Protein AF-A0AB35LWQ7-F1 (afdb_monomer)

Organism: NCBI:txid202956

Foldseek 3Di:
DCPVQLVVLLVVVLVLLLVLLVLVVVLVVLVVVCVVCVVPDDPVRNLVSLLVSLVSVLVSLVSLLQLLDPPPVGNHPVSSLVVLVVPDPDPVLVVVLVVLCVCLCVPARVVSNVLNVVLVVVVVPDDDDDRDHSDDDCPVSSLVSSVSVQVSSCSSVVHRDFNWDDDDDPRDIDGSCVVSVD

Mean predicted aligned error: 7.3 Å

Structure (mmCIF, N/CA/C/O backbone):
data_AF-A0AB35LWQ7-F1
#
_entry.id   AF-A0AB35LWQ7-F1
#
loop_
_atom_site.group_PDB
_atom_site.id
_atom_site.type_symbol
_atom_site.label_atom_id
_atom_site.label_alt_id
_atom_site.label_comp_id
_atom_site.label_asym_id
_atom_site.label_entity_id
_atom_site.label_seq_id
_atom_site.pdbx_PDB_ins_code
_atom_site.Cartn_x
_atom_site.Cartn_y
_atom_site.Cartn_z
_atom_site.occupancy
_atom_site.B_iso_or_equiv
_atom_site.auth_seq_id
_atom_site.auth_comp_id
_atom_site.auth_asym_id
_atom_site.auth_atom_id
_atom_site.pdbx_PDB_model_num
ATOM 1 N N . MET A 1 1 ? 23.951 -11.136 -16.167 1.00 46.75 1 MET A N 1
ATOM 2 C CA . MET A 1 1 ? 22.765 -10.326 -15.813 1.00 46.75 1 MET A CA 1
ATOM 3 C C . MET A 1 1 ? 22.168 -10.919 -14.551 1.00 46.75 1 MET A C 1
ATOM 5 O O . MET A 1 1 ? 22.041 -12.133 -14.487 1.00 46.75 1 MET A O 1
ATOM 9 N N . ASN A 1 2 ? 21.937 -10.103 -13.521 1.00 54.84 2 ASN A N 1
ATOM 10 C CA . ASN A 1 2 ? 21.667 -10.575 -12.161 1.00 54.84 2 ASN A CA 1
ATOM 11 C C . ASN A 1 2 ? 20.150 -10.690 -11.929 1.00 54.84 2 ASN A C 1
ATOM 13 O O . ASN A 1 2 ? 19.560 -9.887 -11.218 1.00 54.84 2 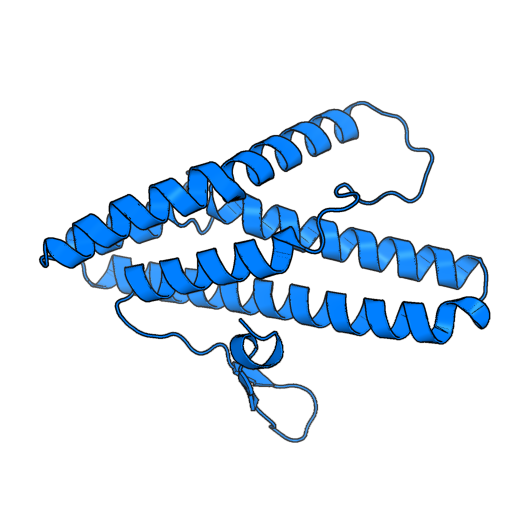ASN A O 1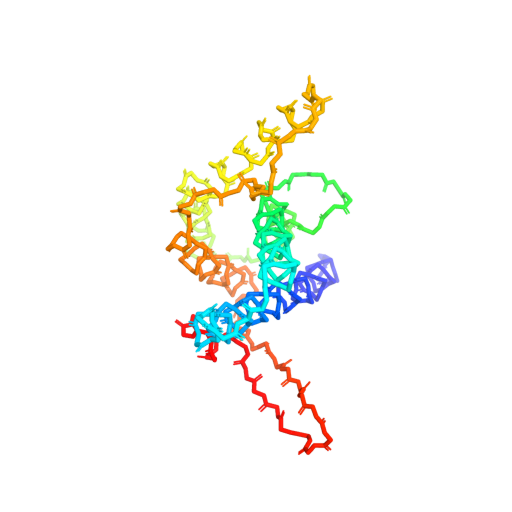
ATOM 17 N N . THR A 1 3 ? 19.511 -11.682 -12.554 1.00 61.22 3 THR A N 1
ATOM 18 C CA . THR A 1 3 ? 18.085 -12.029 -12.352 1.00 61.22 3 THR A CA 1
ATOM 19 C C . THR A 1 3 ? 17.738 -12.246 -10.873 1.00 61.22 3 THR A C 1
ATOM 21 O O . THR A 1 3 ? 16.590 -12.095 -10.469 1.00 61.22 3 THR A O 1
ATOM 24 N N . ASN A 1 4 ? 18.754 -12.547 -10.061 1.00 78.50 4 ASN A N 1
ATOM 25 C CA . ASN A 1 4 ? 18.658 -12.733 -8.620 1.00 78.50 4 ASN A CA 1
ATOM 26 C C . ASN A 1 4 ? 18.241 -11.450 -7.866 1.00 78.50 4 ASN A C 1
ATOM 28 O O . ASN A 1 4 ? 17.461 -11.530 -6.927 1.00 78.50 4 ASN A O 1
ATOM 32 N N . ASP A 1 5 ? 18.680 -10.265 -8.317 1.00 85.50 5 ASP A N 1
ATOM 33 C CA . ASP A 1 5 ? 18.385 -8.976 -7.656 1.00 85.50 5 ASP A CA 1
ATOM 34 C C . ASP A 1 5 ? 16.910 -8.571 -7.825 1.00 85.50 5 ASP A C 1
ATOM 36 O O . ASP A 1 5 ? 16.249 -8.181 -6.864 1.00 85.50 5 ASP A O 1
ATOM 40 N N . LEU A 1 6 ? 16.349 -8.733 -9.031 1.00 88.12 6 LEU A N 1
ATOM 41 C CA . LEU A 1 6 ? 14.929 -8.450 -9.269 1.00 88.12 6 LEU A CA 1
ATOM 42 C C . LEU A 1 6 ? 14.025 -9.404 -8.481 1.00 88.12 6 LEU A C 1
ATOM 44 O O . LEU A 1 6 ? 13.050 -8.960 -7.877 1.00 88.12 6 LEU A O 1
ATOM 48 N N . GLN A 1 7 ? 14.346 -10.700 -8.469 1.00 90.19 7 GLN A N 1
ATOM 49 C CA . GLN A 1 7 ? 13.548 -11.691 -7.752 1.00 90.19 7 GLN A CA 1
ATOM 50 C C . GLN A 1 7 ? 13.551 -11.431 -6.241 1.00 90.19 7 GLN A C 1
ATOM 52 O O . GLN A 1 7 ? 12.496 -11.470 -5.608 1.00 90.19 7 GLN A O 1
ATOM 57 N N . GLU A 1 8 ? 14.718 -11.139 -5.664 1.00 89.50 8 GLU A N 1
ATOM 58 C CA . GLU A 1 8 ? 14.854 -10.820 -4.242 1.00 89.50 8 GLU A CA 1
ATOM 59 C C . GLU A 1 8 ? 14.038 -9.575 -3.869 1.00 89.50 8 GLU A C 1
ATOM 61 O O . GLU A 1 8 ? 13.212 -9.617 -2.954 1.00 89.50 8 GLU A O 1
ATOM 66 N N . ARG A 1 9 ? 14.185 -8.489 -4.637 1.00 89.25 9 ARG A N 1
ATOM 67 C CA . ARG A 1 9 ? 13.433 -7.243 -4.420 1.00 89.25 9 ARG A CA 1
ATOM 68 C C . ARG A 1 9 ? 11.933 -7.426 -4.598 1.00 89.25 9 ARG A C 1
ATOM 70 O O . ARG A 1 9 ? 11.162 -6.874 -3.815 1.00 89.25 9 ARG A O 1
ATOM 77 N N . SER A 1 10 ? 11.521 -8.208 -5.593 1.00 91.38 10 SER A N 1
ATOM 78 C CA . SER A 1 10 ? 10.116 -8.534 -5.838 1.00 91.38 10 SER A CA 1
ATOM 79 C C . SER A 1 10 ? 9.506 -9.284 -4.654 1.00 91.38 10 SER A C 1
ATOM 81 O O . SER A 1 10 ? 8.441 -8.902 -4.176 1.00 91.38 10 SER A O 1
ATOM 83 N N . ASN A 1 11 ? 10.204 -10.284 -4.106 1.00 90.62 11 ASN A N 1
ATOM 84 C CA . ASN A 1 11 ? 9.730 -11.039 -2.943 1.00 90.62 11 ASN A CA 1
ATOM 85 C C . ASN A 1 11 ? 9.568 -10.145 -1.702 1.00 90.62 11 ASN A C 1
ATOM 87 O O . ASN A 1 11 ? 8.546 -10.211 -1.017 1.00 90.62 11 ASN A O 1
ATOM 91 N N . LEU A 1 12 ? 10.552 -9.284 -1.432 1.00 89.62 12 LEU A N 1
ATOM 92 C CA . LEU A 1 12 ? 10.522 -8.362 -0.294 1.00 89.62 12 LEU A CA 1
ATOM 93 C C . LEU A 1 12 ? 9.402 -7.322 -0.433 1.00 89.62 12 LEU A C 1
ATOM 95 O O . LEU A 1 12 ? 8.631 -7.104 0.503 1.00 89.62 12 LEU A O 1
ATOM 99 N N . MET A 1 13 ? 9.266 -6.729 -1.623 1.00 92.62 13 MET A N 1
ATOM 100 C CA . MET A 1 13 ? 8.184 -5.794 -1.927 1.00 92.62 13 MET A CA 1
ATOM 101 C C . MET A 1 13 ? 6.816 -6.477 -1.839 1.00 92.62 13 MET A C 1
ATOM 103 O O . MET A 1 13 ? 5.881 -5.904 -1.289 1.00 92.62 13 MET A O 1
ATOM 107 N N . ARG A 1 14 ? 6.690 -7.721 -2.315 1.00 93.31 14 ARG A N 1
ATOM 108 C CA . ARG A 1 14 ? 5.440 -8.482 -2.223 1.00 93.31 14 ARG A CA 1
ATOM 109 C C . ARG A 1 14 ? 5.004 -8.661 -0.770 1.00 93.31 14 ARG A C 1
ATOM 111 O O . ARG A 1 14 ? 3.841 -8.405 -0.473 1.00 93.31 14 ARG A O 1
ATOM 118 N N . GLN A 1 15 ? 5.914 -9.039 0.131 1.00 90.56 15 GLN A N 1
ATOM 119 C CA . GLN A 1 15 ? 5.595 -9.143 1.560 1.00 90.56 15 GLN A CA 1
ATOM 120 C C . GLN A 1 15 ? 5.198 -7.784 2.147 1.00 90.56 15 GLN A C 1
ATOM 122 O O . GLN A 1 15 ? 4.207 -7.685 2.865 1.00 90.56 15 GLN A O 1
ATOM 127 N N . TYR A 1 16 ? 5.931 -6.724 1.806 1.00 93.19 16 TYR A N 1
ATOM 128 C CA . TYR A 1 16 ? 5.617 -5.373 2.263 1.00 93.19 16 TYR A CA 1
ATOM 129 C C . TYR A 1 16 ? 4.213 -4.914 1.836 1.00 93.19 16 TYR A C 1
ATOM 131 O O . TYR A 1 16 ? 3.467 -4.343 2.635 1.00 93.19 16 TYR A O 1
ATOM 139 N N . LEU A 1 17 ? 3.842 -5.188 0.582 1.00 94.94 17 LEU A N 1
ATOM 140 C CA . LEU A 1 17 ? 2.518 -4.899 0.036 1.00 94.94 17 LEU A CA 1
ATOM 141 C C . LEU A 1 17 ? 1.436 -5.790 0.666 1.00 94.94 17 LEU A C 1
ATOM 143 O O . LEU A 1 17 ? 0.353 -5.292 0.957 1.00 94.94 17 LEU A O 1
ATOM 147 N N . ALA A 1 18 ? 1.728 -7.063 0.955 1.00 93.38 18 ALA A N 1
ATOM 148 C CA . ALA A 1 18 ? 0.816 -7.938 1.696 1.00 93.38 18 ALA A CA 1
ATOM 149 C C . ALA A 1 18 ? 0.508 -7.376 3.095 1.00 93.38 18 ALA A C 1
ATOM 151 O O . ALA A 1 18 ? -0.658 -7.271 3.480 1.00 93.38 18 ALA A O 1
ATOM 152 N N . ASP A 1 19 ? 1.537 -6.936 3.825 1.00 92.00 19 ASP A N 1
ATOM 153 C CA . ASP A 1 19 ? 1.382 -6.315 5.144 1.00 92.00 19 ASP A CA 1
ATOM 154 C C . ASP A 1 19 ? 0.586 -5.003 5.064 1.00 92.00 19 ASP A C 1
ATOM 156 O O . ASP A 1 19 ? -0.264 -4.733 5.913 1.00 92.00 19 ASP A O 1
ATOM 160 N N . LEU A 1 20 ? 0.832 -4.184 4.035 1.00 94.50 20 LEU A N 1
ATOM 161 C CA . LEU A 1 20 ? 0.067 -2.963 3.776 1.00 94.50 20 LEU A CA 1
ATOM 162 C C . LEU A 1 20 ? -1.422 -3.272 3.556 1.00 94.50 20 LEU A C 1
ATOM 164 O O . LEU A 1 20 ? -2.276 -2.643 4.184 1.00 94.50 20 LEU A O 1
ATOM 168 N N . LEU A 1 21 ? -1.740 -4.252 2.707 1.00 95.25 21 LEU A N 1
ATOM 169 C CA . LEU A 1 21 ? -3.119 -4.669 2.449 1.00 95.25 21 LEU A CA 1
ATOM 170 C C . LEU A 1 21 ? -3.788 -5.220 3.712 1.00 95.25 21 LEU A C 1
ATOM 172 O O . LEU A 1 21 ? -4.951 -4.912 3.979 1.00 95.25 21 LEU A O 1
ATOM 176 N N . LEU A 1 22 ? -3.048 -5.960 4.538 1.00 93.19 22 LEU A N 1
ATOM 177 C CA . LEU A 1 22 ? -3.531 -6.444 5.827 1.00 93.19 22 LEU A CA 1
ATOM 178 C C . LEU A 1 22 ? -3.848 -5.290 6.792 1.00 93.19 22 LEU A C 1
ATOM 180 O O . LEU A 1 22 ? -4.879 -5.318 7.473 1.00 93.19 22 LEU A O 1
ATOM 184 N N . CYS A 1 23 ? -3.002 -4.254 6.834 1.00 93.19 23 CYS A N 1
ATOM 185 C CA . CYS A 1 23 ? -3.266 -3.040 7.608 1.00 93.19 23 CYS A CA 1
ATOM 186 C C . CYS A 1 23 ? -4.541 -2.335 7.128 1.00 93.19 23 CYS A C 1
ATOM 188 O O . CYS A 1 23 ? -5.386 -1.999 7.957 1.00 93.19 23 CYS A O 1
ATOM 190 N N . ILE A 1 24 ? -4.712 -2.163 5.813 1.00 94.25 24 ILE A N 1
ATOM 191 C CA . ILE A 1 24 ? -5.903 -1.536 5.214 1.00 94.25 24 ILE A CA 1
ATOM 192 C C . ILE A 1 24 ? -7.166 -2.337 5.541 1.00 94.25 24 ILE A C 1
ATOM 194 O O . ILE A 1 24 ? -8.166 -1.773 5.989 1.00 94.25 24 ILE A O 1
ATOM 198 N N . TYR A 1 25 ? -7.117 -3.659 5.377 1.00 93.06 25 TYR A N 1
ATOM 199 C CA . TYR A 1 25 ? -8.225 -4.544 5.726 1.00 93.06 25 TYR A CA 1
ATOM 200 C C . TYR A 1 25 ? -8.602 -4.425 7.206 1.00 93.06 25 TYR A C 1
ATOM 202 O O . TYR A 1 25 ? -9.773 -4.245 7.546 1.00 93.06 25 TYR A O 1
ATOM 210 N N . THR A 1 26 ? -7.603 -4.454 8.091 1.00 92.25 26 THR A N 1
ATOM 211 C CA . THR A 1 26 ? -7.803 -4.327 9.540 1.00 92.25 26 THR A CA 1
ATOM 212 C C . THR A 1 26 ? -8.394 -2.968 9.913 1.00 92.25 26 THR A C 1
ATOM 214 O O . THR A 1 26 ? -9.305 -2.908 10.739 1.00 92.25 26 THR A O 1
ATOM 217 N N . PHE A 1 27 ? -7.909 -1.886 9.298 1.00 92.50 27 PHE A N 1
ATOM 218 C CA . PHE A 1 27 ? -8.446 -0.540 9.482 1.00 92.50 27 PHE A CA 1
ATOM 219 C C . PHE A 1 27 ? -9.928 -0.481 9.101 1.00 92.50 27 PHE A C 1
ATOM 221 O O . PHE A 1 27 ? -10.749 -0.098 9.933 1.00 92.50 27 PHE A O 1
ATOM 228 N N . ASN A 1 28 ? -10.287 -0.944 7.899 1.00 90.75 28 ASN A N 1
ATOM 229 C CA . ASN A 1 28 ? -11.672 -0.945 7.423 1.00 90.75 28 ASN A CA 1
ATOM 230 C C . ASN A 1 28 ? -12.589 -1.776 8.331 1.00 90.75 28 ASN A C 1
ATOM 232 O O . ASN A 1 28 ? -13.675 -1.328 8.701 1.00 90.75 28 ASN A O 1
ATOM 236 N N . TYR A 1 29 ? -12.138 -2.962 8.746 1.00 91.00 29 TYR A N 1
ATOM 237 C CA . TYR A 1 29 ? -12.892 -3.818 9.659 1.00 91.00 29 TYR A CA 1
ATOM 238 C C . TYR A 1 29 ? -13.142 -3.139 11.013 1.00 91.00 29 TYR A C 1
ATOM 240 O O . TYR A 1 29 ? -14.284 -3.065 11.476 1.00 91.00 29 TYR A O 1
ATOM 248 N N . LYS A 1 30 ? -12.087 -2.605 11.644 1.00 91.38 30 LYS A N 1
ATOM 249 C CA . LYS A 1 30 ? -12.204 -1.915 12.935 1.00 91.38 30 LYS A CA 1
ATOM 250 C C . LYS A 1 30 ? -13.060 -0.660 12.834 1.00 91.38 30 LYS A C 1
ATOM 252 O O . LYS A 1 30 ? -13.871 -0.420 13.721 1.00 91.38 30 LYS A O 1
ATOM 257 N N . LYS A 1 31 ? -12.914 0.109 11.755 1.00 89.94 31 LYS A N 1
ATOM 258 C CA . LYS A 1 31 ? -13.695 1.322 11.517 1.00 89.94 31 LYS A CA 1
ATOM 259 C C . LYS A 1 31 ? -15.185 1.006 11.430 1.00 89.94 31 LYS A C 1
ATOM 261 O O . LYS A 1 31 ? -15.972 1.642 12.122 1.00 89.94 31 LYS A O 1
ATOM 266 N N . ASN A 1 32 ? -15.567 -0.001 10.644 1.00 90.06 32 ASN A N 1
ATOM 267 C CA . ASN A 1 32 ? -16.968 -0.408 10.524 1.00 90.06 32 ASN A CA 1
ATOM 268 C C . ASN A 1 32 ? -17.535 -0.835 11.883 1.00 90.06 32 ASN A C 1
ATOM 270 O O . ASN A 1 32 ? -18.575 -0.332 12.303 1.00 90.06 32 ASN A O 1
ATOM 274 N N . LYS A 1 33 ? -16.793 -1.666 12.626 1.00 90.31 33 LYS A N 1
ATOM 275 C CA . LYS A 1 33 ? -17.185 -2.087 13.976 1.00 90.31 33 LYS A CA 1
ATOM 276 C C . LYS A 1 33 ? -17.310 -0.905 14.946 1.00 90.31 33 LYS A C 1
ATOM 278 O O . LYS A 1 33 ? -18.229 -0.881 15.763 1.00 90.31 33 LYS A O 1
ATOM 283 N N . PHE A 1 34 ? -16.407 0.070 14.873 1.00 87.75 34 PHE A N 1
ATOM 284 C CA . PHE A 1 34 ? -16.475 1.292 15.672 1.00 87.75 34 PHE A CA 1
ATOM 285 C C . PHE A 1 34 ? -17.738 2.098 15.340 1.00 87.75 34 PHE A C 1
ATOM 287 O O . PHE A 1 34 ? -18.486 2.457 16.246 1.00 87.75 34 PHE A O 1
ATOM 294 N N . CYS A 1 35 ? -18.035 2.310 14.055 1.00 85.44 35 CYS A N 1
ATOM 295 C CA . CYS A 1 35 ? -19.246 3.005 13.612 1.00 85.44 35 CYS A CA 1
ATOM 296 C C . CYS A 1 35 ? -20.534 2.308 14.083 1.00 85.44 35 CYS A C 1
ATOM 298 O O . CYS A 1 35 ? -21.453 2.980 14.546 1.00 85.44 35 CYS A O 1
ATOM 300 N N . GLU A 1 36 ? -20.592 0.976 14.020 1.00 90.56 36 GLU A N 1
ATOM 301 C CA . GLU A 1 36 ? -21.745 0.182 14.476 1.00 90.56 36 GLU A CA 1
ATOM 302 C C . GLU A 1 36 ? -22.001 0.289 15.989 1.00 90.56 36 GLU A C 1
ATOM 304 O O . GLU A 1 36 ? -23.143 0.165 16.442 1.00 90.56 36 GLU A O 1
ATOM 309 N N . ASN A 1 37 ? -20.947 0.509 16.780 1.00 88.06 37 ASN A N 1
ATOM 310 C CA . ASN A 1 37 ? -21.010 0.472 18.241 1.00 88.06 37 ASN A CA 1
ATOM 311 C C . ASN A 1 37 ? -20.861 1.842 18.911 1.00 88.06 37 ASN A C 1
ATOM 313 O O . ASN A 1 37 ? -21.067 1.929 20.117 1.00 88.06 37 ASN A O 1
ATOM 317 N N . PHE A 1 38 ? -20.593 2.912 18.157 1.00 81.44 38 PHE A N 1
ATOM 318 C CA . PHE A 1 38 ? -20.280 4.244 18.687 1.00 81.44 38 PHE A CA 1
ATOM 319 C C . PHE A 1 38 ? -21.265 4.736 19.761 1.00 81.44 38 PHE A C 1
ATOM 321 O O . PHE A 1 38 ? -20.856 5.216 20.811 1.00 81.44 38 PHE A O 1
ATOM 328 N N . GLY A 1 39 ? -22.573 4.563 19.542 1.00 79.75 39 GLY A N 1
ATOM 329 C CA . GLY A 1 39 ? -23.610 4.990 20.493 1.00 79.75 39 GLY A CA 1
ATOM 330 C C . GLY A 1 39 ? -23.767 4.113 21.744 1.00 79.75 39 GLY A C 1
ATOM 331 O O . GLY A 1 39 ? -24.573 4.440 22.610 1.00 79.75 39 GLY A O 1
ATOM 332 N N . LYS A 1 40 ? -23.050 2.987 21.828 1.00 91.75 40 LYS A N 1
ATOM 333 C CA . LYS A 1 40 ? -23.109 2.010 22.931 1.00 91.75 40 LYS A CA 1
ATOM 334 C C . LYS A 1 40 ? -21.824 1.971 23.763 1.00 91.75 40 LYS A C 1
ATOM 336 O O . LYS A 1 40 ? -21.803 1.308 24.795 1.00 91.75 40 LYS A O 1
ATOM 341 N N . MET A 1 41 ? -20.769 2.640 23.305 1.00 89.19 41 MET A N 1
ATOM 342 C CA . MET A 1 41 ? -19.452 2.632 23.935 1.00 89.19 41 MET A CA 1
ATOM 343 C C . MET A 1 41 ? -19.355 3.690 25.035 1.00 89.19 41 MET A C 1
ATOM 345 O O . MET A 1 41 ? -19.948 4.768 24.948 1.00 89.19 41 MET A O 1
ATOM 349 N N . GLY A 1 42 ? -18.561 3.400 26.066 1.00 91.44 42 GLY A N 1
ATOM 350 C CA . GLY A 1 42 ? -18.186 4.409 27.056 1.00 91.44 42 GLY A CA 1
ATOM 351 C C . GLY A 1 42 ? -17.305 5.504 26.441 1.00 91.44 42 GLY A C 1
ATOM 352 O O . GLY A 1 42 ? -16.676 5.301 25.400 1.00 91.44 42 GLY A O 1
ATOM 353 N N . TYR A 1 43 ? -17.212 6.667 27.094 1.00 84.75 43 TYR A N 1
ATOM 354 C CA . TYR A 1 43 ? -16.350 7.764 26.627 1.00 84.75 43 TYR A CA 1
ATOM 355 C C . TYR A 1 43 ? -14.882 7.328 26.485 1.00 84.75 43 TYR A C 1
ATOM 357 O O . TYR A 1 43 ? -14.271 7.543 25.441 1.00 84.75 43 TYR A O 1
ATOM 365 N N . GLU A 1 44 ? -14.329 6.673 27.509 1.00 88.25 44 GLU A N 1
ATOM 366 C CA . GLU A 1 44 ? -12.932 6.217 27.519 1.00 88.25 44 GLU A CA 1
ATOM 367 C C . GLU A 1 44 ? -12.660 5.177 26.424 1.00 88.25 44 GLU A C 1
ATOM 369 O O . GLU A 1 44 ? -11.678 5.280 25.692 1.00 88.25 44 GLU A O 1
ATOM 374 N N . GLU A 1 45 ? -13.572 4.221 26.251 1.00 88.56 45 GLU A N 1
ATOM 375 C CA . GLU A 1 45 ? -13.497 3.201 25.202 1.00 88.56 45 GLU A CA 1
ATOM 376 C C . GLU A 1 45 ? -13.543 3.831 23.802 1.00 88.56 45 GLU A C 1
ATOM 378 O O . GLU A 1 45 ? -12.744 3.498 22.928 1.00 88.56 45 GLU A O 1
ATOM 383 N N . THR A 1 46 ? -14.426 4.813 23.607 1.00 84.44 46 THR A N 1
ATOM 384 C CA . THR A 1 46 ? -14.538 5.571 22.354 1.00 84.44 46 THR A CA 1
ATOM 385 C C . THR A 1 46 ? -13.241 6.306 22.030 1.00 84.44 46 THR A C 1
ATOM 387 O O . THR A 1 46 ? -12.798 6.319 20.880 1.00 84.44 46 THR A O 1
ATOM 390 N N . VAL A 1 47 ? -12.618 6.918 23.040 1.00 84.19 47 VAL A N 1
ATOM 391 C CA . VAL A 1 47 ? -11.326 7.595 22.899 1.00 84.19 47 VAL A CA 1
ATOM 392 C C . VAL A 1 47 ? -10.236 6.606 22.484 1.00 84.19 47 VAL A C 1
ATOM 394 O O . VAL A 1 47 ? -9.513 6.885 21.528 1.00 84.19 47 VAL A O 1
ATOM 397 N N . LEU A 1 48 ? -10.135 5.454 23.151 1.00 86.75 48 LEU A N 1
ATOM 398 C CA . LEU A 1 48 ? -9.115 4.442 22.859 1.00 86.75 48 LEU A CA 1
ATOM 399 C C . LEU A 1 48 ? -9.259 3.858 21.449 1.00 86.75 48 LEU A C 1
ATOM 401 O O . LEU A 1 48 ? -8.274 3.795 20.713 1.00 86.75 48 LEU A O 1
ATOM 405 N N . GLU A 1 49 ? -10.474 3.490 21.039 1.00 87.06 49 GLU A N 1
ATOM 406 C CA . GLU A 1 49 ? -10.717 2.964 19.690 1.00 87.06 49 GLU A CA 1
ATOM 407 C C . GLU A 1 49 ? -10.426 4.015 18.615 1.00 87.06 49 GLU A C 1
ATOM 409 O O . GLU A 1 49 ? -9.793 3.717 17.600 1.00 87.06 49 GLU A O 1
ATOM 414 N N . LYS A 1 50 ? -10.790 5.280 18.860 1.00 83.50 50 LYS A N 1
ATOM 415 C CA . LYS A 1 50 ? -10.457 6.377 17.947 1.00 83.50 50 LYS A CA 1
ATOM 416 C C . LYS A 1 50 ? -8.945 6.578 17.815 1.00 83.50 50 LYS A C 1
ATOM 418 O O . LYS A 1 50 ? -8.458 6.763 16.701 1.00 83.50 50 LYS A O 1
ATOM 423 N N . VAL A 1 51 ? -8.195 6.528 18.919 1.00 83.31 51 VAL A N 1
ATOM 424 C CA . VAL A 1 51 ? -6.722 6.593 18.888 1.00 83.31 51 VAL A CA 1
ATOM 425 C C . VAL A 1 51 ? -6.157 5.426 18.077 1.00 83.31 51 VAL A C 1
ATOM 427 O O . VAL A 1 51 ? -5.3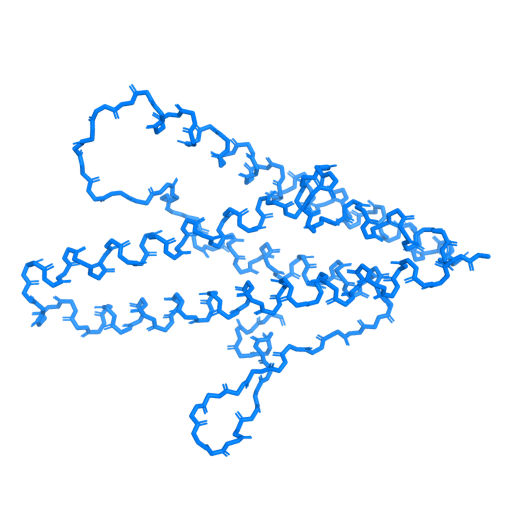22 5.646 17.203 1.00 83.31 51 VAL A O 1
ATOM 430 N N . ALA A 1 52 ? -6.647 4.204 18.301 1.00 86.19 52 ALA A N 1
ATOM 431 C CA . ALA A 1 52 ? -6.177 3.022 17.585 1.00 86.19 52 ALA A CA 1
ATOM 432 C C . ALA A 1 52 ? -6.436 3.106 16.069 1.00 86.19 52 ALA A C 1
ATOM 434 O O . ALA A 1 52 ? -5.562 2.754 15.274 1.00 86.19 52 ALA A O 1
ATOM 435 N N . LEU A 1 53 ? -7.612 3.598 15.660 1.00 87.06 53 LEU A N 1
ATOM 436 C CA . LEU A 1 53 ? -7.945 3.832 14.251 1.00 87.06 53 LEU A CA 1
ATOM 437 C C . LEU A 1 53 ? -7.029 4.879 13.615 1.00 87.06 53 LEU A C 1
ATOM 439 O O . LEU A 1 53 ? -6.508 4.644 12.527 1.00 87.06 53 LEU A O 1
ATOM 443 N N . ASN A 1 54 ? -6.783 5.988 14.313 1.00 83.12 54 ASN A N 1
ATOM 444 C CA . ASN A 1 54 ? -5.870 7.031 13.852 1.00 83.12 54 ASN A CA 1
ATOM 445 C C . ASN A 1 54 ? -4.442 6.491 13.674 1.00 83.12 54 ASN A C 1
ATOM 447 O O . ASN A 1 54 ? -3.829 6.713 12.637 1.00 83.12 54 ASN A O 1
ATOM 451 N N . THR A 1 55 ? -3.930 5.715 14.636 1.00 83.12 55 THR A N 1
ATOM 452 C CA . THR A 1 55 ? -2.596 5.098 14.536 1.00 83.12 55 THR A CA 1
ATOM 453 C C . THR A 1 55 ? -2.487 4.137 13.348 1.00 83.12 55 THR A C 1
ATOM 455 O O . THR A 1 55 ? -1.460 4.109 12.668 1.00 83.12 55 THR A O 1
ATOM 458 N N . LEU A 1 56 ? -3.536 3.355 13.068 1.00 86.75 56 LEU A N 1
ATOM 459 C CA . LEU A 1 56 ? -3.566 2.479 11.892 1.00 86.75 56 LEU A CA 1
ATOM 460 C C . LEU A 1 56 ? -3.566 3.283 10.589 1.00 86.75 56 LEU A C 1
ATOM 462 O O . LEU A 1 56 ? -2.797 2.960 9.684 1.00 86.75 56 LEU A O 1
ATOM 466 N N . LEU A 1 57 ? -4.384 4.335 10.511 1.00 85.62 57 LEU A N 1
ATOM 467 C CA . LEU A 1 57 ? -4.452 5.216 9.348 1.00 85.62 57 LEU A CA 1
ATOM 468 C C . LEU A 1 57 ? -3.094 5.866 9.062 1.00 85.62 57 LEU A C 1
ATOM 470 O O . LEU A 1 57 ? -2.618 5.834 7.925 1.00 85.62 57 LEU A O 1
ATOM 474 N N . ASP A 1 58 ? -2.444 6.384 10.103 1.00 81.38 58 ASP A N 1
ATOM 475 C CA . ASP A 1 58 ? -1.114 6.980 10.024 1.00 81.38 58 ASP A CA 1
ATOM 476 C C . ASP A 1 58 ? -0.078 5.955 9.537 1.00 81.38 58 ASP A C 1
ATOM 478 O O . ASP A 1 58 ? 0.722 6.252 8.648 1.00 81.38 58 ASP A O 1
ATOM 482 N N . SER A 1 59 ? -0.124 4.722 10.057 1.00 85.88 59 SER A N 1
ATOM 483 C CA . SER A 1 59 ? 0.771 3.638 9.630 1.00 85.88 59 SER A CA 1
ATOM 484 C C . SER A 1 59 ? 0.611 3.295 8.147 1.00 85.88 59 SER A C 1
ATOM 486 O O . SER A 1 59 ? 1.612 3.110 7.453 1.00 85.88 59 SER A O 1
ATOM 488 N N . ILE A 1 60 ? -0.624 3.243 7.641 1.00 88.62 60 ILE A N 1
ATOM 489 C CA . ILE A 1 60 ? -0.906 2.963 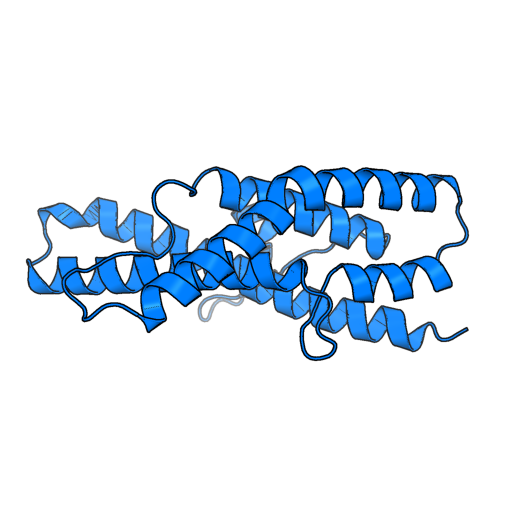6.227 1.00 88.62 60 ILE A CA 1
ATOM 490 C C . ILE A 1 60 ? -0.323 4.061 5.333 1.00 88.62 60 ILE A C 1
ATOM 492 O O . ILE A 1 60 ? 0.401 3.764 4.381 1.00 88.62 60 ILE A O 1
ATOM 496 N N . HIS A 1 61 ? -0.581 5.327 5.659 1.00 84.62 61 HIS A N 1
ATOM 497 C CA . HIS A 1 61 ? -0.088 6.453 4.868 1.00 84.62 61 HIS A CA 1
ATOM 498 C C . HIS A 1 61 ? 1.438 6.547 4.882 1.00 84.62 61 HIS A C 1
ATOM 500 O O . HIS A 1 61 ? 2.045 6.796 3.842 1.00 84.62 61 HIS A O 1
ATOM 506 N N . LEU A 1 62 ? 2.076 6.293 6.029 1.00 82.56 62 LEU A N 1
ATOM 507 C CA . LEU A 1 62 ? 3.536 6.235 6.118 1.00 82.56 62 LEU A CA 1
ATOM 508 C C . LEU A 1 62 ? 4.111 5.112 5.252 1.00 82.56 62 LEU A C 1
ATOM 510 O O . LEU A 1 62 ? 5.115 5.313 4.571 1.00 82.56 62 LEU A O 1
ATOM 514 N N . ARG A 1 63 ? 3.463 3.943 5.224 1.00 87.81 63 ARG A N 1
ATOM 515 C CA . ARG A 1 63 ? 3.886 2.840 4.354 1.00 87.81 63 ARG A CA 1
ATOM 516 C C . ARG A 1 63 ? 3.777 3.208 2.874 1.00 87.81 63 ARG A C 1
ATOM 518 O O . ARG A 1 63 ? 4.730 3.019 2.124 1.00 87.81 63 ARG A O 1
ATOM 525 N N . LEU A 1 64 ? 2.659 3.806 2.468 1.00 88.31 64 LEU A N 1
ATOM 526 C CA . LEU A 1 64 ? 2.484 4.309 1.103 1.00 88.31 64 LEU A CA 1
ATOM 527 C C . LEU A 1 64 ? 3.529 5.379 0.751 1.00 88.31 64 LEU A C 1
ATOM 529 O O . LEU A 1 64 ? 4.122 5.330 -0.322 1.00 88.31 64 LEU A O 1
ATOM 533 N N . ALA A 1 65 ? 3.813 6.308 1.663 1.00 83.38 65 ALA A N 1
ATOM 534 C CA . ALA A 1 65 ? 4.823 7.344 1.463 1.00 83.38 65 ALA A CA 1
ATOM 535 C C . ALA A 1 65 ? 6.247 6.776 1.311 1.00 83.38 65 ALA A C 1
ATOM 537 O O . ALA A 1 65 ? 7.026 7.306 0.515 1.00 83.38 65 ALA A O 1
ATOM 538 N N . ASN A 1 66 ? 6.580 5.699 2.031 1.00 85.19 66 ASN A N 1
ATOM 539 C CA . ASN A 1 66 ? 7.893 5.048 1.968 1.00 85.19 66 ASN A CA 1
ATOM 540 C C . ASN A 1 66 ? 8.148 4.350 0.627 1.00 85.19 66 ASN A C 1
ATOM 542 O O . ASN A 1 66 ? 9.292 4.296 0.182 1.00 85.19 66 ASN A O 1
ATOM 546 N N . LEU A 1 67 ? 7.099 3.888 -0.065 1.00 88.69 67 LEU A N 1
ATOM 547 C CA . LEU A 1 67 ? 7.231 3.332 -1.419 1.00 88.69 67 LEU A CA 1
ATOM 548 C C . LEU A 1 67 ? 7.797 4.349 -2.417 1.00 88.69 67 LEU A C 1
ATOM 550 O O . LEU A 1 67 ? 8.369 3.953 -3.436 1.00 88.69 67 LEU A O 1
ATOM 554 N N . ALA A 1 68 ? 7.636 5.642 -2.117 1.00 83.12 68 ALA A N 1
ATOM 555 C CA . ALA A 1 68 ? 8.125 6.746 -2.927 1.00 83.12 68 ALA A CA 1
ATOM 556 C C . ALA A 1 68 ? 9.621 7.048 -2.715 1.00 83.12 68 ALA A C 1
ATOM 558 O O . ALA A 1 68 ? 10.237 7.712 -3.557 1.00 83.12 68 ALA A O 1
ATOM 559 N N . ASP A 1 69 ? 10.177 6.624 -1.578 1.00 81.19 69 ASP A N 1
ATOM 560 C CA . ASP A 1 69 ? 11.492 7.040 -1.101 1.00 81.19 69 ASP A CA 1
ATOM 561 C C . ASP A 1 69 ? 12.625 6.365 -1.895 1.00 81.19 69 ASP A C 1
ATOM 563 O O . ASP A 1 69 ? 12.481 5.285 -2.469 1.00 81.19 69 ASP A O 1
ATOM 567 N N . ARG A 1 70 ? 13.783 7.017 -1.948 1.00 75.06 70 ARG A N 1
ATOM 568 C CA . ARG A 1 70 ? 15.012 6.473 -2.534 1.00 75.06 70 ARG A CA 1
ATOM 569 C C . ARG A 1 70 ? 16.001 5.988 -1.476 1.00 75.06 70 ARG A C 1
ATOM 571 O O . ARG A 1 70 ? 17.103 5.586 -1.842 1.00 75.06 70 ARG A O 1
ATOM 578 N N . ASP A 1 71 ? 15.633 6.007 -0.193 1.00 75.94 71 ASP A N 1
ATOM 579 C CA . ASP A 1 71 ? 16.482 5.477 0.875 1.00 75.94 71 ASP A CA 1
ATOM 580 C C . ASP A 1 71 ? 16.828 3.989 0.623 1.00 75.94 71 ASP A C 1
ATOM 582 O O . ASP A 1 71 ? 15.929 3.154 0.506 1.00 75.94 71 ASP A O 1
ATOM 586 N N . PRO A 1 72 ? 18.121 3.617 0.555 1.00 71.56 72 PRO A N 1
ATOM 587 C CA . PRO A 1 72 ? 18.564 2.232 0.369 1.00 71.56 72 PRO A CA 1
ATOM 588 C C . PRO A 1 72 ? 18.045 1.242 1.421 1.00 71.56 72 PRO A C 1
ATOM 590 O O . PRO A 1 72 ? 18.086 0.036 1.198 1.00 71.56 72 PRO A O 1
ATOM 593 N N . ARG A 1 73 ? 17.603 1.736 2.582 1.00 75.69 73 ARG A N 1
ATOM 594 C CA . ARG A 1 73 ? 17.154 0.933 3.727 1.00 75.69 73 ARG A CA 1
ATOM 595 C C . ARG A 1 73 ? 15.670 0.578 3.675 1.00 75.69 73 ARG A C 1
ATOM 597 O O . ARG A 1 73 ? 15.223 -0.196 4.519 1.00 75.69 73 ARG A O 1
ATOM 604 N N . VAL A 1 74 ? 14.902 1.153 2.747 1.00 74.75 74 VAL A N 1
ATOM 605 C CA . VAL A 1 74 ? 13.460 0.899 2.626 1.00 74.75 74 VAL A CA 1
ATOM 606 C C . VAL A 1 74 ? 13.131 0.186 1.321 1.00 74.75 74 VAL A C 1
ATOM 608 O O . VAL A 1 74 ? 13.806 0.357 0.308 1.00 74.75 74 VAL A O 1
ATOM 611 N N . TYR A 1 75 ? 12.062 -0.609 1.345 1.00 79.31 75 TYR A N 1
ATOM 612 C CA . TYR A 1 75 ? 11.509 -1.220 0.141 1.00 79.31 75 TYR A CA 1
ATOM 613 C C . TYR A 1 75 ? 10.776 -0.149 -0.664 1.00 79.31 75 TYR A C 1
ATOM 615 O O . TYR A 1 75 ? 9.756 0.369 -0.210 1.00 79.31 75 TYR A O 1
ATOM 623 N N . SER A 1 76 ? 11.287 0.191 -1.848 1.00 86.88 76 SER A N 1
ATOM 624 C CA . SER A 1 76 ? 10.702 1.255 -2.661 1.00 86.88 76 SER A CA 1
ATOM 625 C C . SER A 1 76 ? 10.559 0.908 -4.138 1.00 86.88 76 SER A C 1
ATOM 627 O O . SER A 1 76 ? 11.284 0.081 -4.702 1.00 86.88 76 SER A O 1
ATOM 629 N N . LEU A 1 77 ? 9.580 1.553 -4.773 1.00 90.38 77 LEU A N 1
ATOM 630 C CA . LEU A 1 77 ? 9.269 1.368 -6.187 1.00 90.38 77 LEU A CA 1
ATOM 631 C C . LEU A 1 77 ? 10.416 1.782 -7.129 1.00 90.38 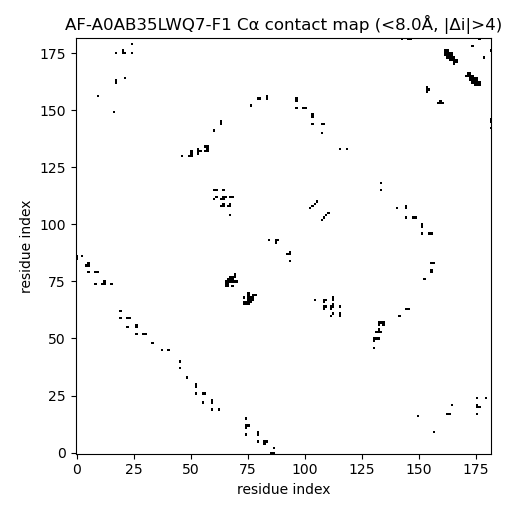77 LEU A C 1
ATOM 633 O O . LEU A 1 77 ? 10.615 1.077 -8.118 1.00 90.38 77 LEU A O 1
ATOM 637 N N . PRO A 1 78 ? 11.212 2.842 -6.859 1.00 89.50 78 PRO A N 1
ATOM 638 C CA . PRO A 1 78 ? 12.369 3.187 -7.683 1.00 89.50 78 PRO A CA 1
ATOM 639 C C . PRO A 1 78 ? 13.402 2.071 -7.743 1.00 89.50 78 PRO A C 1
ATOM 641 O O . PRO A 1 78 ? 13.866 1.732 -8.823 1.00 89.50 78 PRO A O 1
ATOM 644 N N . GLN A 1 79 ? 13.721 1.456 -6.604 1.00 88.00 79 GLN A N 1
ATOM 645 C CA . GLN A 1 79 ? 14.719 0.391 -6.565 1.00 88.00 79 GLN A CA 1
ATOM 646 C C . GLN A 1 79 ? 14.246 -0.860 -7.311 1.00 88.00 79 GLN A C 1
ATOM 648 O O . GLN A 1 79 ? 15.029 -1.503 -8.009 1.00 88.00 79 GLN A O 1
ATOM 653 N N . LEU A 1 80 ? 12.960 -1.209 -7.181 1.00 90.50 80 LEU A N 1
ATOM 654 C CA . LEU A 1 80 ? 12.381 -2.324 -7.929 1.00 90.50 80 LEU A CA 1
ATOM 655 C C . LEU A 1 80 ? 12.363 -2.033 -9.436 1.00 90.50 80 LEU A C 1
ATOM 657 O O . LEU A 1 80 ? 12.705 -2.905 -10.230 1.00 90.50 80 LEU A O 1
ATOM 661 N N . ARG A 1 81 ? 12.027 -0.798 -9.824 1.00 91.81 81 ARG A N 1
ATOM 662 C CA . ARG A 1 81 ? 12.063 -0.336 -11.215 1.00 91.81 81 ARG A CA 1
ATOM 663 C C . ARG A 1 81 ? 13.471 -0.433 -11.806 1.00 91.81 81 ARG A C 1
ATOM 665 O O . ARG A 1 81 ? 13.628 -1.015 -12.872 1.00 91.81 81 ARG A O 1
ATOM 672 N N . GLU A 1 82 ? 14.488 0.068 -11.109 1.00 90.31 82 GLU A N 1
ATOM 673 C CA . GLU A 1 82 ? 15.889 -0.004 -11.554 1.00 90.31 82 GLU A CA 1
ATOM 674 C C . GLU A 1 82 ? 16.364 -1.451 -11.765 1.00 90.31 82 GLU A C 1
ATOM 676 O O . GLU A 1 82 ? 17.192 -1.719 -12.638 1.00 90.31 82 GLU A O 1
ATOM 681 N N . ALA A 1 83 ? 15.866 -2.398 -10.965 1.00 90.19 83 ALA A N 1
ATOM 682 C CA . ALA A 1 83 ? 16.127 -3.820 -11.167 1.00 90.19 83 ALA A CA 1
ATOM 683 C C . ALA A 1 83 ? 15.346 -4.378 -12.370 1.00 90.19 83 ALA A C 1
ATOM 685 O O . ALA A 1 83 ? 15.913 -5.129 -13.166 1.00 90.19 83 ALA A O 1
ATOM 686 N N . ALA A 1 84 ? 14.082 -3.981 -12.541 1.00 90.50 84 ALA A N 1
ATOM 687 C CA . ALA A 1 84 ? 13.223 -4.418 -13.638 1.00 90.50 84 ALA A CA 1
ATOM 688 C C . ALA A 1 84 ? 13.749 -3.956 -15.007 1.00 90.50 84 ALA A C 1
ATOM 690 O O . ALA A 1 84 ? 13.878 -4.773 -15.917 1.00 90.50 84 ALA A O 1
ATOM 691 N N . GLU A 1 85 ? 14.165 -2.695 -15.142 1.00 90.44 85 GLU A N 1
ATOM 692 C CA . GLU A 1 85 ? 14.706 -2.123 -16.389 1.00 90.44 85 GLU A CA 1
ATOM 693 C C . GLU A 1 85 ? 15.990 -2.812 -16.872 1.00 90.44 85 GLU A C 1
ATOM 695 O O . GLU A 1 85 ? 16.285 -2.823 -18.063 1.00 90.44 85 GLU A O 1
ATOM 700 N N . LYS A 1 86 ? 16.753 -3.443 -15.970 1.00 90.12 86 LYS A N 1
ATOM 701 C CA . LYS A 1 86 ? 17.929 -4.252 -16.344 1.00 90.12 86 LYS A CA 1
ATOM 702 C C . LYS A 1 86 ? 17.556 -5.610 -16.943 1.00 90.12 86 LYS A C 1
ATOM 704 O O . LYS A 1 86 ? 18.431 -6.289 -17.483 1.00 90.12 86 LYS A O 1
ATOM 709 N N . THR A 1 87 ? 16.306 -6.038 -16.780 1.00 87.94 87 THR A N 1
ATOM 710 C CA . THR A 1 87 ? 15.815 -7.369 -17.174 1.00 87.94 87 THR A CA 1
ATOM 711 C C . THR A 1 87 ? 14.783 -7.323 -18.298 1.00 87.94 87 THR A C 1
ATOM 713 O O . THR A 1 87 ? 14.769 -8.225 -19.131 1.00 87.94 87 THR A O 1
ATOM 716 N N . ILE A 1 88 ? 13.949 -6.283 -18.348 1.00 89.56 88 ILE A N 1
ATOM 717 C CA . ILE A 1 88 ? 12.916 -6.097 -19.367 1.00 89.56 88 ILE A CA 1
ATOM 718 C C . ILE A 1 88 ? 13.569 -5.513 -20.620 1.00 89.56 88 ILE A C 1
ATOM 720 O O . ILE A 1 88 ? 14.180 -4.450 -20.574 1.00 89.56 88 ILE A O 1
ATOM 724 N N . THR A 1 89 ? 13.426 -6.206 -21.748 1.00 88.31 89 THR A N 1
ATOM 725 C CA . THR A 1 89 ? 13.938 -5.762 -23.056 1.00 88.31 89 THR A CA 1
ATOM 726 C C . THR A 1 89 ? 12.846 -5.229 -23.984 1.00 88.31 89 THR A C 1
ATOM 728 O O . THR A 1 89 ? 13.156 -4.618 -25.005 1.00 88.31 89 THR A O 1
ATOM 731 N N . ASP A 1 90 ? 11.576 -5.455 -23.645 1.00 92.50 90 ASP A N 1
ATOM 732 C CA . ASP A 1 90 ? 10.428 -4.997 -24.422 1.00 92.50 90 ASP A CA 1
ATOM 733 C C . ASP A 1 90 ? 10.249 -3.478 -24.279 1.00 92.50 90 ASP A C 1
ATOM 735 O O . ASP A 1 90 ? 10.038 -2.953 -23.184 1.00 92.50 90 ASP A O 1
ATOM 739 N N . THR A 1 91 ? 10.345 -2.767 -25.404 1.00 90.38 91 THR A N 1
ATOM 740 C CA . THR A 1 91 ? 10.289 -1.301 -25.441 1.00 90.38 91 THR A CA 1
ATOM 741 C C . THR A 1 91 ? 8.899 -0.760 -25.109 1.00 90.38 91 THR A C 1
ATOM 743 O O . THR A 1 91 ? 8.804 0.231 -24.390 1.00 90.38 91 THR A O 1
ATOM 746 N N . GLU A 1 92 ? 7.821 -1.423 -25.540 1.00 91.75 92 GLU A N 1
ATOM 747 C CA . GLU A 1 92 ? 6.456 -0.976 -25.231 1.00 91.75 92 GLU A CA 1
ATOM 748 C C . GLU A 1 92 ? 6.172 -1.077 -23.730 1.00 91.75 92 GLU A C 1
ATOM 750 O O . GLU A 1 92 ? 5.472 -0.249 -23.142 1.00 91.75 92 GLU A O 1
ATOM 755 N N . ILE A 1 93 ? 6.724 -2.104 -23.087 1.00 91.00 93 ILE A N 1
ATOM 756 C CA . ILE A 1 93 ? 6.594 -2.308 -21.645 1.00 91.00 93 ILE A CA 1
ATOM 757 C C . ILE A 1 93 ? 7.382 -1.245 -20.877 1.00 91.00 93 ILE A C 1
ATOM 759 O O . ILE A 1 93 ? 6.861 -0.682 -19.914 1.00 91.00 93 ILE A O 1
ATOM 763 N N . LEU A 1 94 ? 8.603 -0.930 -21.311 1.00 90.25 94 LEU A N 1
ATOM 764 C CA . LEU A 1 94 ? 9.414 0.131 -20.706 1.00 90.25 94 LEU A CA 1
ATOM 765 C C . LEU A 1 94 ? 8.747 1.511 -20.839 1.00 90.25 94 LEU A C 1
ATOM 767 O O . LEU A 1 94 ? 8.720 2.273 -19.872 1.00 90.25 94 LEU A O 1
ATOM 771 N N . GLU A 1 95 ? 8.139 1.814 -21.989 1.00 90.69 95 GLU A N 1
ATOM 772 C CA . GLU A 1 95 ? 7.362 3.045 -22.189 1.00 90.69 95 GLU A CA 1
ATOM 773 C C . GLU A 1 95 ? 6.140 3.111 -21.262 1.00 90.69 95 GLU A C 1
ATOM 775 O O . GLU A 1 95 ? 5.873 4.152 -20.654 1.00 90.69 95 GLU A O 1
ATOM 780 N N . LYS A 1 96 ? 5.424 1.991 -21.084 1.00 90.25 96 LYS A N 1
ATOM 781 C CA . LYS A 1 96 ? 4.318 1.901 -20.117 1.00 90.25 96 LYS A CA 1
ATOM 782 C C . LYS A 1 96 ? 4.798 2.127 -18.686 1.00 90.25 96 LYS A C 1
ATOM 784 O O . LYS A 1 96 ? 4.148 2.869 -17.955 1.00 90.25 96 LYS A O 1
ATOM 789 N N . ILE A 1 97 ? 5.928 1.536 -18.290 1.00 89.88 97 ILE A N 1
ATOM 790 C CA . ILE A 1 97 ? 6.521 1.731 -16.956 1.00 89.88 97 ILE A CA 1
ATOM 791 C C . ILE A 1 97 ? 6.788 3.218 -16.704 1.00 89.88 97 ILE A C 1
ATOM 793 O O . ILE A 1 97 ? 6.383 3.732 -15.660 1.00 89.88 97 ILE A O 1
ATOM 797 N N . GLU A 1 98 ? 7.406 3.918 -17.660 1.00 87.38 98 GLU A N 1
ATOM 798 C CA . GLU A 1 98 ? 7.711 5.349 -17.536 1.00 87.38 98 GLU A CA 1
ATOM 799 C C . GLU A 1 98 ? 6.446 6.224 -17.487 1.00 87.38 98 GLU A C 1
ATOM 801 O O . GLU A 1 98 ? 6.353 7.160 -16.688 1.00 87.38 98 GLU A O 1
ATOM 806 N N . ALA A 1 99 ? 5.420 5.896 -18.272 1.00 86.44 99 ALA A N 1
ATOM 807 C CA . ALA A 1 99 ? 4.150 6.614 -18.216 1.00 86.44 99 ALA A CA 1
ATOM 808 C C . ALA A 1 99 ? 3.427 6.401 -16.870 1.00 86.44 99 ALA A C 1
ATOM 810 O O . ALA A 1 99 ? 2.948 7.356 -16.247 1.00 86.44 99 ALA A O 1
ATOM 811 N N . THR A 1 100 ? 3.365 5.155 -16.386 1.00 84.19 100 THR A N 1
ATOM 812 C CA . THR A 1 100 ? 2.667 4.808 -15.141 1.00 84.19 100 THR A CA 1
ATOM 813 C C . THR A 1 100 ? 3.368 5.387 -13.916 1.00 84.19 100 THR A C 1
ATOM 815 O O . THR A 1 100 ? 2.691 5.935 -13.044 1.00 84.19 100 THR A O 1
ATOM 818 N N . ILE A 1 101 ? 4.703 5.338 -13.841 1.00 82.69 101 ILE A N 1
ATOM 819 C CA . ILE A 1 101 ? 5.445 5.913 -12.710 1.00 82.69 101 ILE A CA 1
ATOM 820 C C . ILE A 1 101 ? 5.268 7.431 -12.640 1.00 82.69 101 ILE A C 1
ATOM 822 O O . ILE A 1 101 ? 5.079 7.961 -11.545 1.00 82.69 101 ILE A O 1
ATOM 826 N N . GLN A 1 102 ? 5.255 8.132 -13.780 1.00 77.81 102 GLN A N 1
ATOM 827 C CA . GLN A 1 102 ? 5.033 9.577 -13.815 1.00 77.81 102 GLN A CA 1
ATOM 828 C C . GLN A 1 102 ? 3.636 9.939 -13.289 1.00 77.81 102 GLN A C 1
ATOM 830 O O . GLN A 1 102 ? 3.505 10.897 -12.523 1.00 77.81 102 GLN A O 1
ATOM 835 N N . GLY A 1 103 ? 2.612 9.152 -13.637 1.00 75.56 103 GLY A N 1
ATOM 836 C CA . GLY A 1 103 ? 1.258 9.293 -13.097 1.00 75.56 103 GLY A CA 1
ATOM 837 C C . GLY A 1 103 ? 1.172 8.977 -11.599 1.00 75.56 103 GLY A C 1
ATOM 838 O O . GLY A 1 103 ? 0.661 9.784 -10.827 1.00 75.56 103 GLY A O 1
ATOM 839 N N . LEU A 1 104 ? 1.723 7.843 -11.159 1.00 81.12 104 LEU A N 1
ATOM 840 C CA . LEU A 1 104 ? 1.682 7.397 -9.762 1.00 81.12 104 LEU A CA 1
ATOM 841 C C . LEU A 1 104 ? 2.426 8.358 -8.817 1.00 81.12 104 LEU A C 1
ATOM 843 O O . LEU A 1 104 ? 1.915 8.711 -7.750 1.00 81.12 104 LEU A O 1
ATOM 847 N N . TYR A 1 105 ? 3.622 8.811 -9.203 1.00 76.06 105 TYR A N 1
ATOM 848 C CA . TYR A 1 105 ? 4.427 9.707 -8.372 1.00 76.06 105 TYR A CA 1
ATOM 849 C C . TYR A 1 105 ? 3.843 11.107 -8.282 1.00 76.06 105 TYR A C 1
ATOM 851 O O . TYR A 1 105 ? 3.738 11.644 -7.179 1.00 76.06 105 TYR A O 1
ATOM 859 N N . ASN A 1 106 ? 3.492 11.708 -9.421 1.00 67.38 106 ASN A N 1
ATOM 860 C CA . ASN A 1 106 ? 3.035 13.093 -9.432 1.00 67.38 106 ASN A CA 1
ATOM 861 C C . ASN A 1 106 ? 1.638 13.239 -8.829 1.00 67.38 106 ASN A C 1
ATOM 863 O O . ASN A 1 106 ? 1.385 14.245 -8.171 1.00 67.38 106 ASN A O 1
ATOM 867 N N . THR A 1 107 ? 0.770 12.241 -9.008 1.00 68.50 107 THR A N 1
ATOM 868 C CA . THR A 1 107 ? -0.613 12.306 -8.522 1.00 68.50 107 THR A CA 1
ATOM 869 C C . THR A 1 107 ? -0.734 11.872 -7.064 1.00 68.50 107 THR A C 1
ATOM 871 O O . THR A 1 107 ? -1.426 12.535 -6.300 1.00 68.50 107 THR A O 1
ATOM 874 N N . HIS A 1 108 ? -0.041 10.807 -6.644 1.00 74.56 108 HIS A N 1
ATOM 875 C CA . HIS A 1 108 ? -0.310 10.183 -5.343 1.00 74.56 108 HIS A CA 1
ATOM 876 C C . HIS A 1 108 ? 0.893 10.228 -4.397 1.00 74.56 108 HIS A C 1
ATOM 878 O O . HIS A 1 108 ? 0.853 10.857 -3.337 1.00 74.56 108 HIS A O 1
ATOM 884 N N . LEU A 1 109 ? 2.006 9.600 -4.779 1.00 77.25 109 LEU A N 1
ATOM 885 C CA . LEU A 1 109 ? 3.066 9.285 -3.817 1.00 77.25 109 LEU A CA 1
ATOM 886 C C . LEU A 1 109 ? 3.900 10.497 -3.379 1.00 77.25 109 LEU A C 1
ATOM 888 O O . LEU A 1 109 ? 4.286 10.584 -2.214 1.00 77.25 109 LEU A O 1
ATOM 892 N N . LYS A 1 110 ? 4.156 11.470 -4.263 1.00 72.56 110 LYS A N 1
ATOM 893 C CA . LYS A 1 110 ? 4.921 12.682 -3.914 1.00 72.56 110 LYS A CA 1
ATOM 894 C C . LYS A 1 110 ? 4.145 13.597 -2.966 1.00 72.56 110 LYS A C 1
ATOM 896 O O . LYS A 1 110 ? 4.732 14.155 -2.035 1.00 72.56 110 LYS A O 1
ATOM 901 N N . SER A 1 111 ? 2.840 13.741 -3.203 1.00 73.69 111 SER A N 1
ATOM 902 C CA . SER A 1 111 ? 1.935 14.503 -2.336 1.00 73.69 111 SER A CA 1
ATOM 903 C C . SER A 1 111 ? 1.899 13.876 -0.945 1.00 73.69 111 SER A C 1
ATOM 905 O O . SER A 1 111 ? 2.185 14.556 0.039 1.00 73.69 111 SER A O 1
ATOM 907 N N . LEU A 1 112 ? 1.689 12.557 -0.876 1.00 74.88 112 LEU A N 1
ATOM 908 C CA . LEU A 1 112 ? 1.718 11.793 0.371 1.00 74.88 112 LEU A CA 1
ATOM 909 C C . LEU A 1 112 ? 3.061 11.909 1.096 1.00 74.88 112 LEU A C 1
ATOM 911 O O . LEU A 1 112 ? 3.084 12.243 2.273 1.00 74.88 112 LEU A O 1
ATOM 915 N N . ASN A 1 113 ? 4.192 11.719 0.416 1.00 73.81 113 ASN A N 1
ATOM 916 C CA . ASN A 1 113 ? 5.507 11.831 1.052 1.00 73.81 113 ASN A CA 1
ATOM 917 C C . ASN A 1 113 ? 5.762 13.247 1.615 1.00 73.81 113 ASN A C 1
ATOM 919 O O . ASN A 1 113 ? 6.217 13.400 2.750 1.00 73.81 113 ASN A O 1
ATOM 923 N N . THR A 1 114 ? 5.373 14.290 0.874 1.00 74.00 114 THR A N 1
ATOM 924 C CA . THR A 1 114 ? 5.488 15.688 1.328 1.00 74.00 114 THR A CA 1
ATOM 925 C C . THR A 1 114 ? 4.575 15.972 2.524 1.00 74.00 114 THR A C 1
ATOM 927 O O . THR A 1 114 ? 5.032 16.540 3.517 1.00 74.00 114 THR A O 1
ATOM 9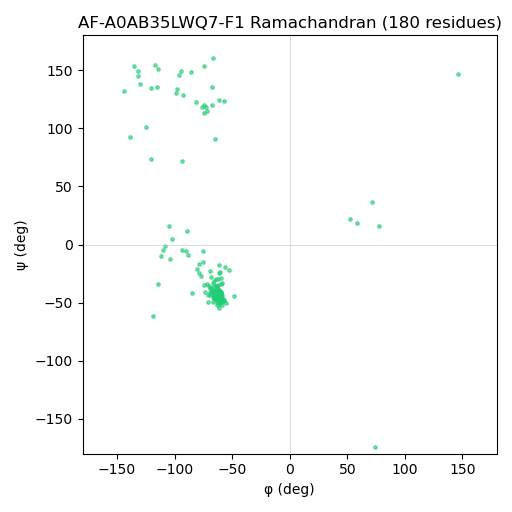30 N N . LYS A 1 115 ? 3.304 15.548 2.462 1.00 71.75 115 LYS A N 1
ATOM 931 C CA . LYS A 1 115 ? 2.338 15.661 3.566 1.00 71.75 115 LYS A CA 1
ATOM 932 C C . LYS A 1 115 ? 2.855 14.933 4.815 1.00 71.75 115 LYS A C 1
ATOM 934 O O . LYS A 1 115 ? 2.891 15.537 5.882 1.00 71.75 115 LYS A O 1
ATOM 939 N N . ALA A 1 116 ? 3.348 13.699 4.669 1.00 71.00 116 ALA A N 1
ATOM 940 C CA . ALA A 1 116 ? 3.888 12.885 5.760 1.00 71.00 116 ALA A CA 1
ATOM 941 C C . ALA A 1 116 ? 5.072 13.574 6.447 1.00 71.00 116 ALA A C 1
ATOM 943 O O . ALA A 1 116 ? 5.111 13.696 7.671 1.00 71.00 116 ALA A O 1
ATOM 944 N N . ARG A 1 117 ? 6.020 14.084 5.653 1.00 68.56 117 ARG A N 1
ATOM 945 C CA . ARG A 1 117 ? 7.192 14.805 6.158 1.00 68.56 117 ARG A CA 1
ATOM 946 C C . ARG A 1 117 ? 6.806 16.095 6.881 1.00 68.56 117 ARG A C 1
ATOM 948 O O . ARG A 1 117 ? 7.339 16.370 7.953 1.00 68.56 117 ARG A O 1
ATOM 955 N N . ASN A 1 118 ? 5.881 16.873 6.323 1.00 68.88 118 ASN A N 1
ATOM 956 C CA . ASN A 1 118 ? 5.414 18.116 6.940 1.00 68.88 118 ASN A CA 1
ATOM 957 C C . ASN A 1 118 ? 4.659 17.851 8.248 1.00 68.88 118 ASN A C 1
ATOM 959 O O . ASN A 1 118 ? 4.889 18.546 9.235 1.00 68.88 118 ASN A O 1
ATOM 963 N N . ALA A 1 119 ? 3.813 16.819 8.275 1.00 65.94 119 ALA A N 1
ATOM 964 C CA . ALA A 1 119 ? 3.082 16.415 9.468 1.00 65.94 119 ALA A CA 1
ATOM 965 C C . ALA A 1 119 ? 4.035 15.929 10.576 1.00 65.94 119 ALA A C 1
ATOM 967 O O . ALA A 1 119 ? 3.881 16.317 11.732 1.00 65.94 119 ALA A O 1
ATOM 968 N N . TYR A 1 120 ? 5.082 15.176 10.216 1.00 65.25 120 TYR A N 1
ATOM 969 C CA . TYR A 1 120 ? 6.140 14.763 11.143 1.00 65.25 120 TYR A CA 1
ATOM 970 C C . TYR A 1 120 ? 6.916 15.956 11.732 1.00 65.25 120 TYR A C 1
ATOM 972 O O . TYR A 1 120 ? 7.136 16.017 12.940 1.00 65.25 120 TYR A O 1
ATOM 980 N N . ILE A 1 121 ? 7.291 16.940 10.904 1.00 62.59 121 ILE A N 1
ATOM 981 C CA . ILE A 1 121 ? 7.988 18.161 11.356 1.00 62.59 121 ILE A CA 1
ATOM 982 C C . ILE A 1 121 ? 7.103 19.000 12.287 1.00 62.59 121 ILE A C 1
ATOM 984 O O . ILE A 1 121 ? 7.596 19.523 13.287 1.00 62.59 121 ILE A O 1
ATOM 988 N N . ALA A 1 122 ? 5.811 19.125 11.979 1.00 61.34 122 ALA A N 1
ATOM 989 C CA . ALA A 1 122 ? 4.859 19.809 12.850 1.00 61.34 122 ALA A CA 1
ATOM 990 C C . ALA A 1 122 ? 4.723 19.086 14.204 1.00 61.34 122 ALA A C 1
ATOM 992 O O . ALA A 1 122 ? 4.737 19.730 15.247 1.00 61.34 122 ALA A O 1
ATOM 993 N N . HIS A 1 123 ? 4.693 17.748 14.197 1.00 59.62 123 HIS A N 1
ATOM 994 C CA . HIS A 1 123 ? 4.606 16.926 15.410 1.00 59.62 123 HIS A CA 1
ATOM 995 C C . HIS A 1 123 ? 5.824 17.014 16.338 1.00 59.62 123 HIS A C 1
ATOM 997 O O . HIS A 1 123 ? 5.664 16.896 17.548 1.00 59.62 123 HIS A O 1
ATOM 1003 N N . ILE A 1 124 ? 7.037 17.222 15.815 1.00 56.16 124 ILE A N 1
ATOM 1004 C CA . ILE A 1 124 ? 8.245 17.350 16.653 1.00 56.16 124 ILE A CA 1
ATOM 1005 C C . ILE A 1 124 ? 8.249 18.652 17.474 1.00 56.16 124 ILE A C 1
ATOM 1007 O O . ILE A 1 124 ? 8.923 18.721 18.501 1.00 56.16 124 ILE A O 1
ATOM 1011 N N . ASN A 1 125 ? 7.504 19.677 17.047 1.00 47.59 125 ASN A N 1
ATOM 1012 C CA . ASN A 1 125 ? 7.634 21.037 17.573 1.00 47.59 125 ASN A CA 1
ATOM 1013 C C . ASN A 1 125 ? 6.470 21.511 18.468 1.00 47.59 125 ASN A C 1
ATOM 1015 O O . ASN A 1 125 ? 6.546 22.630 18.972 1.00 47.59 125 ASN A O 1
ATOM 1019 N N . GLU A 1 126 ? 5.424 20.708 18.704 1.00 48.16 126 GLU A N 1
ATOM 1020 C CA . GLU A 1 126 ? 4.266 21.113 19.522 1.00 48.16 126 GLU A CA 1
ATOM 1021 C C . GLU A 1 126 ? 4.034 20.222 20.759 1.00 48.16 126 GLU A C 1
ATOM 1023 O O . GLU A 1 126 ? 4.054 18.993 20.699 1.00 48.16 126 GLU A O 1
ATOM 1028 N N . SER A 1 127 ? 3.775 20.874 21.900 1.00 43.25 127 SER A N 1
ATOM 1029 C CA . SER A 1 127 ? 3.349 20.254 23.161 1.00 43.25 127 SER A CA 1
ATOM 1030 C C . SER A 1 127 ? 1.876 19.826 23.069 1.00 43.25 127 SER A C 1
ATOM 1032 O O . SER A 1 127 ? 0.993 20.646 22.837 1.00 43.25 127 SER A O 1
ATOM 1034 N N . PHE A 1 128 ? 1.629 18.527 23.237 1.00 48.88 128 PHE A N 1
ATOM 1035 C CA . PHE A 1 128 ? 0.413 17.795 22.862 1.00 48.88 128 PHE A CA 1
ATOM 1036 C C . PHE A 1 128 ? -0.875 18.145 23.643 1.00 48.88 128 PHE A C 1
ATOM 1038 O O . PHE A 1 128 ? -0.997 17.818 24.821 1.00 48.88 128 PHE A O 1
ATOM 1045 N N . GLU A 1 129 ? -1.911 18.615 22.938 1.00 39.28 129 GLU A N 1
ATOM 1046 C CA . GLU A 1 129 ? -3.316 18.569 23.379 1.00 39.28 129 GLU A CA 1
ATOM 1047 C C . GLU A 1 129 ? -4.241 18.194 22.199 1.00 39.28 129 GLU A C 1
ATOM 1049 O O . GLU A 1 129 ? -4.672 19.079 21.464 1.00 39.28 129 GLU A O 1
ATOM 1054 N N . ARG A 1 130 ? -4.554 16.894 22.008 1.00 45.75 130 ARG A N 1
ATOM 1055 C CA . ARG A 1 130 ? -5.798 16.300 21.422 1.00 45.75 130 ARG A CA 1
ATOM 1056 C C . ARG A 1 130 ? -5.536 15.003 20.634 1.00 45.75 130 ARG A C 1
ATOM 1058 O O . ARG A 1 130 ? -4.540 14.852 19.943 1.00 45.75 130 ARG A O 1
ATOM 1065 N N . ILE A 1 131 ? -6.517 14.095 20.691 1.00 52.38 131 ILE A N 1
ATOM 1066 C CA . ILE A 1 131 ? -6.623 12.848 19.909 1.00 52.38 131 ILE A CA 1
ATOM 1067 C C . ILE A 1 131 ? -6.788 13.197 18.418 1.00 52.38 131 ILE A C 1
ATOM 1069 O O . ILE A 1 131 ? -7.908 13.420 17.948 1.00 52.38 131 ILE A O 1
ATOM 1073 N N . TRP A 1 132 ? -5.685 13.299 17.680 1.00 54.00 132 TRP A N 1
ATOM 1074 C CA . TRP A 1 132 ? -5.673 13.527 16.230 1.00 54.00 132 TRP A CA 1
ATOM 1075 C C . TRP A 1 132 ? -5.026 12.351 15.489 1.00 54.00 132 TRP A C 1
ATOM 1077 O O . TRP A 1 132 ? -4.240 11.608 16.065 1.00 54.00 132 TRP A O 1
ATOM 1087 N N . SER A 1 133 ? -5.414 12.174 14.225 1.00 54.44 133 SER A N 1
ATOM 1088 C CA . SER A 1 133 ? -4.632 11.455 13.212 1.00 54.44 133 SER A CA 1
ATOM 1089 C C . SER A 1 133 ? -3.816 12.492 12.447 1.00 54.44 133 SER A C 1
ATOM 1091 O O . SER A 1 133 ? -4.272 13.630 12.282 1.00 54.44 133 SER A O 1
ATOM 1093 N N . LEU A 1 134 ? -2.640 12.093 11.961 1.00 55.12 134 LEU A N 1
ATOM 1094 C CA . LEU A 1 134 ? -1.825 12.885 11.035 1.00 55.12 134 LEU A CA 1
ATOM 1095 C C . LEU A 1 134 ? -2.547 13.154 9.700 1.00 55.12 134 LEU A C 1
ATOM 1097 O O . LEU A 1 134 ? -2.168 14.076 8.979 1.00 55.12 134 LEU A O 1
ATOM 1101 N N . TRP A 1 135 ? -3.596 12.388 9.387 1.00 58.56 135 TRP A N 1
ATOM 1102 C CA . TRP A 1 135 ? -4.321 12.420 8.121 1.00 58.56 135 TRP A CA 1
ATOM 1103 C C . TRP A 1 135 ? -5.808 12.660 8.381 1.00 58.56 135 TRP A C 1
ATOM 1105 O O . TRP A 1 135 ? -6.553 11.763 8.774 1.00 58.56 135 TRP A O 1
ATOM 1115 N N . LYS A 1 136 ? -6.252 13.902 8.182 1.00 51.31 136 LYS A N 1
ATOM 1116 C CA . LYS A 1 136 ? -7.676 14.240 8.138 1.00 51.31 136 LYS A CA 1
ATOM 1117 C C . LYS A 1 136 ? -8.151 14.196 6.689 1.00 51.31 136 LYS A C 1
ATOM 1119 O O . LYS A 1 136 ? -7.543 14.835 5.840 1.00 51.31 136 LYS A O 1
ATOM 1124 N N . ASP A 1 137 ? -9.234 13.462 6.447 1.00 49.56 137 ASP A N 1
ATOM 1125 C CA . ASP A 1 137 ? -10.052 13.511 5.224 1.00 49.56 137 ASP A CA 1
ATOM 1126 C C . ASP A 1 137 ? -9.533 12.798 3.947 1.00 49.56 137 ASP A C 1
ATOM 1128 O O . ASP A 1 137 ? -10.109 13.000 2.884 1.00 49.56 137 ASP A O 1
ATOM 1132 N N . ASP A 1 138 ? -8.541 11.896 4.022 1.00 53.72 138 ASP A N 1
ATOM 1133 C CA . ASP A 1 138 ? -7.924 11.256 2.827 1.00 53.72 138 ASP A CA 1
ATOM 1134 C C . ASP A 1 138 ? -8.333 9.781 2.561 1.00 53.72 138 ASP A C 1
ATOM 1136 O O . ASP A 1 138 ? -7.704 9.061 1.782 1.00 53.72 138 ASP A O 1
ATOM 1140 N N . GLU A 1 139 ? -9.416 9.288 3.175 1.00 55.12 139 GLU A N 1
ATOM 1141 C CA . GLU A 1 139 ? -9.819 7.871 3.055 1.00 55.12 139 GLU A CA 1
ATOM 1142 C C . GLU A 1 139 ? -10.106 7.416 1.612 1.00 55.12 139 GLU A C 1
ATOM 1144 O O . GLU A 1 139 ? -9.917 6.243 1.284 1.00 55.12 139 GLU A O 1
ATOM 1149 N N . HIS A 1 140 ? -10.547 8.324 0.736 1.00 56.22 140 HIS A N 1
ATOM 1150 C CA . HIS A 1 140 ? -10.816 8.013 -0.673 1.00 56.22 140 HIS A CA 1
ATOM 1151 C C . HIS A 1 140 ? -9.545 7.917 -1.529 1.00 56.22 140 HIS A C 1
ATOM 1153 O O . HIS A 1 140 ? -9.515 7.160 -2.506 1.00 56.22 140 HIS A O 1
ATOM 1159 N N . GLU A 1 141 ? -8.468 8.608 -1.151 1.00 70.25 141 GLU A N 1
ATOM 1160 C CA . GLU A 1 141 ? -7.194 8.516 -1.866 1.00 70.25 141 GLU A CA 1
ATOM 1161 C C . GLU A 1 141 ? -6.420 7.239 -1.501 1.00 70.25 141 GLU A C 1
ATOM 1163 O O . GLU A 1 141 ? -5.657 6.739 -2.328 1.00 70.25 141 GLU A O 1
ATOM 1168 N N . MET A 1 142 ? -6.652 6.649 -0.319 1.00 84.31 142 MET A N 1
ATOM 1169 C CA . MET A 1 142 ? -5.922 5.467 0.168 1.00 84.31 142 MET A CA 1
ATOM 1170 C C . MET A 1 142 ? -6.087 4.233 -0.734 1.00 84.31 142 MET A C 1
ATOM 1172 O O . MET A 1 142 ? -5.090 3.654 -1.174 1.00 84.31 142 MET A O 1
ATOM 1176 N N . LEU A 1 143 ? -7.329 3.816 -1.017 1.00 85.56 143 LEU A N 1
ATOM 1177 C CA . LEU A 1 143 ? -7.597 2.638 -1.858 1.00 85.56 143 LEU A CA 1
ATOM 1178 C C . LEU A 1 143 ? -7.181 2.886 -3.311 1.00 85.56 143 LEU A C 1
ATOM 1180 O O . LEU A 1 143 ? -6.552 2.024 -3.916 1.00 85.56 143 LEU A O 1
ATOM 1184 N N . THR A 1 144 ? -7.440 4.085 -3.837 1.00 86.56 144 THR A N 1
ATOM 1185 C CA . THR A 1 144 ? -7.025 4.483 -5.192 1.00 86.56 144 THR A CA 1
ATOM 1186 C C . THR A 1 144 ? -5.504 4.440 -5.347 1.00 86.56 144 THR A C 1
ATOM 1188 O O . THR A 1 144 ? -4.989 3.851 -6.298 1.00 86.56 144 THR A O 1
ATOM 1191 N N . THR A 1 145 ? -4.772 4.998 -4.379 1.00 87.00 145 THR A N 1
ATOM 1192 C CA . THR A 1 145 ? -3.304 4.976 -4.365 1.00 87.00 145 THR A CA 1
ATOM 1193 C C . THR A 1 145 ? -2.784 3.550 -4.237 1.00 87.00 145 THR A C 1
ATOM 1195 O O . THR A 1 145 ? -1.866 3.165 -4.955 1.00 87.00 145 THR A O 1
ATOM 1198 N N . THR A 1 146 ? -3.389 2.745 -3.360 1.00 91.81 146 THR A N 1
ATOM 1199 C CA . THR A 1 146 ? -2.992 1.347 -3.160 1.00 91.81 146 THR A CA 1
ATOM 1200 C C . THR A 1 146 ? -3.209 0.538 -4.434 1.00 91.81 146 THR A C 1
ATOM 1202 O O . THR A 1 146 ? -2.302 -0.173 -4.853 1.00 91.81 146 THR A O 1
ATOM 1205 N N . LYS A 1 147 ? -4.352 0.701 -5.111 1.00 91.94 147 LYS A N 1
ATOM 1206 C CA . LYS A 1 147 ? -4.609 0.080 -6.414 1.00 91.94 147 LYS A CA 1
ATOM 1207 C C . LYS A 1 147 ? -3.529 0.442 -7.431 1.00 91.94 147 LYS A C 1
ATOM 1209 O O . LYS A 1 147 ? -2.942 -0.445 -8.037 1.00 91.94 147 LYS A O 1
ATOM 1214 N N . ALA A 1 148 ? -3.224 1.731 -7.579 1.00 90.50 148 ALA A N 1
ATOM 1215 C CA . ALA A 1 148 ? -2.208 2.189 -8.523 1.00 90.50 148 ALA A CA 1
ATOM 1216 C C . ALA A 1 148 ? -0.802 1.646 -8.189 1.00 90.50 148 ALA A C 1
ATOM 1218 O O . ALA A 1 148 ? -0.035 1.324 -9.094 1.00 90.50 148 ALA A O 1
ATOM 1219 N N . VAL A 1 149 ? -0.475 1.497 -6.900 1.00 93.19 149 VAL A N 1
ATOM 1220 C CA . VAL A 1 149 ? 0.757 0.839 -6.437 1.00 93.19 149 VAL A CA 1
ATOM 1221 C C . VAL A 1 149 ? 0.787 -0.640 -6.834 1.00 93.19 149 VAL A C 1
ATOM 1223 O O . VAL A 1 149 ? 1.809 -1.095 -7.344 1.00 93.19 149 VAL A O 1
ATOM 1226 N N . LEU A 1 150 ? -0.303 -1.383 -6.613 1.00 94.50 150 LEU A N 1
ATOM 1227 C CA . LEU A 1 150 ? -0.392 -2.805 -6.966 1.00 94.50 150 LEU A CA 1
ATOM 1228 C C . LEU A 1 150 ? -0.314 -3.013 -8.482 1.00 94.50 150 LEU A C 1
ATOM 1230 O O . LEU A 1 150 ? 0.468 -3.840 -8.940 1.00 94.50 150 LEU A O 1
ATOM 1234 N N . ASP A 1 151 ? -1.052 -2.216 -9.257 1.00 92.75 151 ASP A N 1
ATOM 1235 C CA . ASP A 1 151 ? -1.029 -2.256 -10.724 1.00 92.75 151 ASP A CA 1
ATOM 1236 C C . ASP A 1 151 ? 0.383 -1.975 -11.262 1.00 92.75 151 ASP A C 1
ATOM 1238 O O . ASP A 1 151 ? 0.860 -2.636 -12.185 1.00 92.75 151 ASP A O 1
ATOM 1242 N N . TYR A 1 152 ? 1.092 -1.020 -10.655 1.00 93.81 152 TYR A N 1
ATOM 1243 C CA . TYR A 1 152 ? 2.473 -0.728 -11.022 1.00 93.81 152 TYR A CA 1
ATOM 1244 C C . TYR A 1 152 ? 3.444 -1.841 -10.600 1.00 93.81 152 TYR A C 1
ATOM 1246 O O . TYR A 1 152 ? 4.383 -2.145 -11.332 1.00 93.81 152 TYR A O 1
ATOM 1254 N N . PHE A 1 153 ? 3.222 -2.493 -9.458 1.00 94.75 153 PHE A N 1
ATOM 1255 C CA . PHE A 1 153 ? 4.005 -3.659 -9.043 1.00 94.75 153 PHE A CA 1
ATOM 1256 C C . PHE A 1 153 ? 3.813 -4.855 -9.991 1.00 94.75 153 PHE A C 1
ATOM 1258 O O . PHE A 1 153 ? 4.798 -5.477 -10.400 1.00 94.75 153 PHE A O 1
AT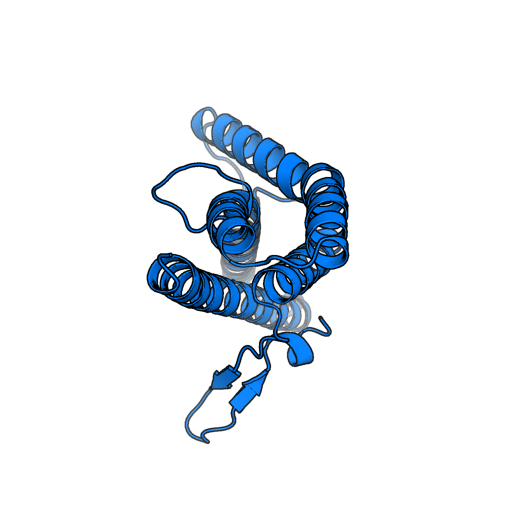OM 1265 N N . ASP A 1 154 ? 2.577 -5.142 -10.403 1.00 94.62 154 ASP A N 1
ATOM 1266 C CA . ASP A 1 154 ? 2.273 -6.162 -11.413 1.00 94.62 154 ASP A CA 1
ATOM 1267 C C . ASP A 1 154 ? 2.951 -5.836 -12.746 1.00 94.62 154 ASP A C 1
ATOM 1269 O O . ASP A 1 154 ? 3.552 -6.712 -13.369 1.00 94.62 154 ASP A O 1
ATOM 1273 N N . LEU A 1 155 ? 2.930 -4.560 -13.151 1.00 93.56 155 LEU A N 1
ATOM 1274 C CA . LEU A 1 155 ? 3.646 -4.098 -14.334 1.00 93.56 155 LEU A CA 1
ATOM 1275 C C . LEU A 1 155 ? 5.160 -4.293 -14.183 1.00 93.56 155 LEU A C 1
ATOM 1277 O O . LEU A 1 155 ? 5.791 -4.792 -15.098 1.00 93.56 155 LEU A O 1
ATOM 1281 N N . LEU A 1 156 ? 5.778 -3.967 -13.050 1.00 92.44 156 LEU A N 1
ATOM 1282 C CA . LEU A 1 156 ? 7.223 -4.172 -12.873 1.00 92.44 156 LEU A CA 1
ATOM 1283 C C . LEU A 1 156 ? 7.623 -5.654 -12.855 1.00 92.44 156 LEU A C 1
ATOM 1285 O O . LEU A 1 156 ? 8.711 -6.006 -13.308 1.00 92.44 156 LEU A O 1
ATOM 1289 N N . THR A 1 157 ? 6.754 -6.521 -12.337 1.00 92.56 157 THR A N 1
ATOM 1290 C CA . THR A 1 157 ? 7.006 -7.966 -12.207 1.00 92.56 157 THR A CA 1
ATOM 1291 C C . THR A 1 157 ? 6.485 -8.790 -13.383 1.00 92.56 157 THR A C 1
ATOM 1293 O O . THR A 1 157 ? 6.731 -9.996 -13.438 1.00 92.56 157 THR A O 1
ATOM 1296 N N . GLN A 1 158 ? 5.791 -8.154 -14.332 1.00 90.94 158 GLN A N 1
ATOM 1297 C CA . GLN A 1 158 ? 5.203 -8.774 -15.527 1.00 90.94 158 GLN A CA 1
ATOM 1298 C C . GLN A 1 158 ? 4.202 -9.898 -15.221 1.00 90.94 158 GLN A C 1
ATOM 1300 O O . GLN A 1 158 ? 3.909 -10.729 -16.077 1.00 90.94 158 GLN A O 1
ATOM 1305 N N . THR A 1 159 ? 3.689 -9.956 -13.993 1.00 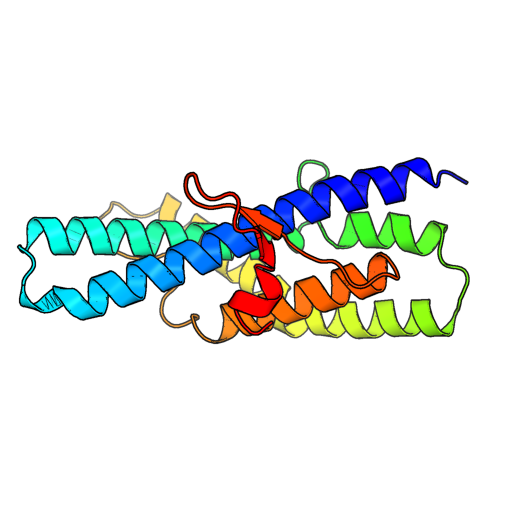87.75 159 THR A N 1
ATOM 1306 C CA . THR A 1 159 ? 2.808 -11.027 -13.524 1.00 87.75 159 THR A CA 1
ATOM 1307 C C . THR A 1 159 ? 1.761 -10.430 -12.591 1.00 87.75 159 THR A C 1
ATOM 1309 O O . THR A 1 159 ? 2.144 -9.704 -11.679 1.00 87.75 159 THR A O 1
ATOM 1312 N N . PRO A 1 160 ? 0.465 -10.746 -12.753 1.00 87.25 160 PRO A N 1
ATOM 1313 C CA . PRO A 1 160 ? -0.542 -10.405 -11.755 1.00 87.25 160 PRO A CA 1
ATOM 1314 C C . PRO A 1 160 ? -0.235 -11.095 -10.424 1.00 87.25 160 PRO A C 1
ATOM 1316 O O . PRO A 1 160 ? -0.093 -12.321 -10.368 1.00 87.25 160 PRO A O 1
ATOM 1319 N N . ASN A 1 161 ? -0.119 -10.321 -9.349 1.00 90.00 161 ASN A N 1
ATOM 1320 C CA . ASN A 1 161 ? 0.207 -10.845 -8.029 1.00 90.00 161 ASN A CA 1
ATOM 1321 C C . ASN A 1 161 ? -1.055 -11.043 -7.181 1.00 90.00 161 ASN A C 1
ATOM 1323 O O . ASN A 1 161 ? -1.890 -10.147 -7.061 1.00 90.00 161 ASN A O 1
ATOM 1327 N N . THR A 1 162 ? -1.147 -12.206 -6.536 1.00 90.06 162 THR A N 1
ATOM 1328 C CA . THR A 1 162 ? -2.152 -12.504 -5.506 1.00 90.06 162 THR A CA 1
ATOM 1329 C C . THR A 1 162 ? -1.580 -12.262 -4.112 1.00 90.06 162 THR A C 1
ATOM 1331 O O . THR A 1 162 ? -0.402 -12.560 -3.870 1.00 90.06 162 THR A O 1
ATOM 1334 N N . TYR A 1 163 ? -2.417 -11.810 -3.175 1.00 91.81 163 TYR A N 1
ATOM 1335 C CA . TYR A 1 163 ? -2.020 -11.511 -1.793 1.00 91.81 163 TYR A CA 1
ATOM 1336 C C . TYR A 1 163 ? -2.816 -12.351 -0.791 1.00 91.81 163 TYR A C 1
ATOM 1338 O O . TYR A 1 163 ? -3.710 -11.835 -0.113 1.00 91.81 163 TYR A O 1
ATOM 1346 N N . PRO A 1 164 ? -2.518 -13.656 -0.692 1.00 89.94 164 PRO A N 1
ATOM 1347 C CA . PRO A 1 164 ? -3.263 -14.540 0.182 1.00 89.94 164 PRO A CA 1
ATOM 1348 C C . PRO A 1 164 ? -3.040 -14.225 1.661 1.00 89.94 164 PRO A C 1
ATOM 1350 O O . PRO A 1 164 ? -1.907 -14.069 2.119 1.00 89.94 164 PRO A O 1
ATOM 1353 N N . ALA A 1 165 ? -4.127 -14.213 2.427 1.00 88.00 165 ALA A N 1
ATOM 1354 C CA . ALA A 1 165 ? -4.096 -14.148 3.881 1.00 88.00 165 ALA A CA 1
ATOM 1355 C C . ALA A 1 165 ? -5.015 -15.209 4.497 1.00 88.00 165 ALA A C 1
ATOM 1357 O O . ALA A 1 165 ? -6.087 -15.510 3.968 1.00 88.00 165 ALA A O 1
ATOM 1358 N N . LYS A 1 166 ? -4.592 -15.762 5.640 1.00 85.31 166 LYS A N 1
ATOM 1359 C CA . LYS A 1 166 ? -5.355 -16.738 6.431 1.00 85.31 166 LYS A CA 1
ATOM 1360 C C . LYS A 1 166 ? -5.723 -16.147 7.780 1.00 85.31 166 LYS A C 1
ATOM 1362 O O . LYS A 1 166 ? -4.875 -15.571 8.459 1.00 85.31 166 LYS A O 1
ATOM 1367 N N . PHE A 1 167 ? -6.972 -16.344 8.187 1.00 74.25 167 PHE A N 1
ATOM 1368 C CA . PHE A 1 167 ? -7.476 -15.920 9.490 1.00 74.25 167 PHE A CA 1
ATOM 1369 C C . PHE A 1 167 ? -8.203 -17.078 10.173 1.00 74.25 167 PHE A C 1
ATOM 1371 O O . PHE A 1 167 ? -8.990 -17.780 9.543 1.00 74.25 167 PHE A O 1
ATOM 1378 N N . GLY A 1 168 ? -7.973 -17.245 11.477 1.00 70.62 168 GLY A N 1
ATOM 1379 C CA . GLY A 1 168 ? -8.600 -18.307 12.266 1.00 70.62 168 GLY A CA 1
ATOM 1380 C C . GLY A 1 168 ? -8.022 -19.706 12.011 1.00 70.62 168 GLY A C 1
ATOM 1381 O O . GLY A 1 168 ? -7.014 -19.871 11.328 1.00 70.62 168 GLY A O 1
ATOM 1382 N N . SER A 1 169 ? -8.652 -20.716 12.617 1.00 63.88 169 SER A N 1
ATOM 1383 C CA . SER A 1 169 ? -8.220 -22.122 12.578 1.00 63.88 169 SER A CA 1
ATOM 1384 C C . SER A 1 169 ? -8.584 -22.860 11.290 1.00 63.88 169 SER A C 1
ATOM 1386 O O . SER A 1 169 ? -8.014 -23.913 11.015 1.00 63.88 169 SER A O 1
ATOM 1388 N N . ASP A 1 170 ? -9.517 -22.325 10.502 1.00 62.81 170 ASP A N 1
ATOM 1389 C CA . ASP A 1 170 ? -10.216 -23.097 9.466 1.00 62.81 170 ASP A CA 1
ATOM 1390 C C . ASP A 1 170 ? -9.506 -23.078 8.100 1.00 62.81 170 ASP A C 1
ATOM 1392 O O . ASP A 1 170 ? -10.066 -23.514 7.099 1.00 62.81 170 ASP A O 1
ATOM 1396 N N . ASN A 1 171 ? -8.256 -22.598 8.041 1.00 61.31 171 ASN A N 1
ATOM 1397 C CA . ASN A 1 171 ? -7.415 -22.551 6.834 1.00 61.31 171 ASN A CA 1
ATOM 1398 C C . ASN A 1 171 ? -8.062 -21.882 5.605 1.00 61.31 171 ASN A C 1
ATOM 1400 O O . ASN A 1 171 ? -7.620 -22.111 4.479 1.00 61.31 171 ASN A O 1
ATOM 1404 N N . VAL A 1 172 ? -9.068 -21.027 5.802 1.00 70.69 172 VAL A N 1
ATOM 1405 C CA . VAL A 1 172 ? -9.664 -20.254 4.710 1.00 70.69 172 VAL A CA 1
ATOM 1406 C C . VAL A 1 172 ? -8.669 -19.178 4.284 1.00 70.69 172 VAL A C 1
ATOM 1408 O O . VAL A 1 172 ? -8.327 -18.282 5.058 1.00 70.69 172 VAL A O 1
ATOM 1411 N N . GLU A 1 173 ? -8.185 -19.305 3.054 1.00 82.94 173 GLU A N 1
ATOM 1412 C CA . GLU A 1 173 ? -7.297 -18.353 2.397 1.00 82.94 173 GLU A CA 1
ATOM 1413 C C . GLU A 1 173 ? -8.133 -17.465 1.480 1.00 82.94 173 GLU A C 1
ATOM 1415 O O . GLU A 1 173 ? -8.949 -17.966 0.705 1.00 82.94 173 GLU A O 1
ATOM 1420 N N . PHE A 1 174 ? -7.953 -16.153 1.579 1.00 87.81 174 PHE A N 1
ATOM 1421 C CA . PHE A 1 174 ? -8.548 -15.213 0.636 1.00 87.81 174 PHE A CA 1
ATOM 1422 C C . PHE A 1 174 ? -7.512 -14.214 0.144 1.00 87.81 174 PHE A C 1
ATOM 1424 O O . PHE A 1 174 ? -6.584 -13.859 0.873 1.00 87.81 174 PHE A O 1
ATOM 1431 N N . ASP A 1 175 ? -7.690 -13.754 -1.092 1.00 90.69 175 ASP A N 1
ATOM 1432 C CA . ASP A 1 175 ? -6.860 -12.702 -1.659 1.00 90.69 175 ASP A CA 1
ATOM 1433 C C . ASP A 1 175 ? -7.283 -11.345 -1.086 1.00 90.69 175 ASP A C 1
ATOM 1435 O O . ASP A 1 175 ? -8.424 -10.899 -1.252 1.00 90.69 175 ASP A O 1
ATOM 1439 N N . LEU A 1 176 ? -6.363 -10.682 -0.384 1.00 92.81 176 LEU A N 1
ATOM 1440 C CA . LEU A 1 176 ? -6.591 -9.362 0.197 1.00 92.81 176 LEU A CA 1
ATOM 1441 C C . LEU A 1 176 ? -6.929 -8.316 -0.866 1.00 92.81 176 LEU A C 1
ATOM 1443 O O . LEU A 1 176 ? -7.726 -7.419 -0.590 1.00 92.81 176 LEU A O 1
ATOM 1447 N N . ARG A 1 177 ? -6.351 -8.429 -2.066 1.00 91.88 177 ARG A N 1
ATOM 1448 C CA . ARG A 1 177 ? -6.607 -7.496 -3.163 1.00 91.88 177 ARG A CA 1
ATOM 1449 C C . ARG A 1 177 ? -8.075 -7.556 -3.596 1.00 91.88 177 ARG A C 1
ATOM 1451 O O . ARG A 1 177 ? -8.765 -6.539 -3.563 1.00 91.88 177 ARG A O 1
ATOM 1458 N N . GLU A 1 178 ? -8.577 -8.757 -3.882 1.00 91.38 178 GLU A N 1
ATOM 1459 C CA . GLU A 1 178 ? -9.984 -8.987 -4.236 1.00 91.38 178 GLU A CA 1
ATOM 1460 C C . GLU A 1 178 ? -10.919 -8.586 -3.088 1.00 91.38 178 GLU A C 1
ATOM 1462 O O . GLU A 1 178 ? -11.918 -7.896 -3.295 1.00 91.38 178 GLU A O 1
ATOM 1467 N N . LYS A 1 179 ? -10.566 -8.951 -1.849 1.00 90.69 179 LYS A N 1
ATOM 1468 C CA . LYS A 1 179 ? -11.384 -8.654 -0.667 1.00 90.69 179 LYS A CA 1
ATOM 1469 C C . LYS A 1 179 ? -11.566 -7.155 -0.420 1.00 90.69 179 LYS A C 1
ATOM 1471 O O . LYS A 1 179 ? -12.583 -6.754 0.149 1.00 90.69 179 LYS A O 1
ATOM 1476 N N . LEU A 1 180 ? -10.586 -6.347 -0.820 1.00 91.44 180 LEU A N 1
ATOM 1477 C CA . LEU A 1 180 ? -10.611 -4.888 -0.736 1.00 91.44 180 LEU A CA 1
ATOM 1478 C C . LEU A 1 180 ? -11.198 -4.215 -1.990 1.00 91.44 180 LEU A C 1
ATOM 1480 O O . LEU A 1 180 ? -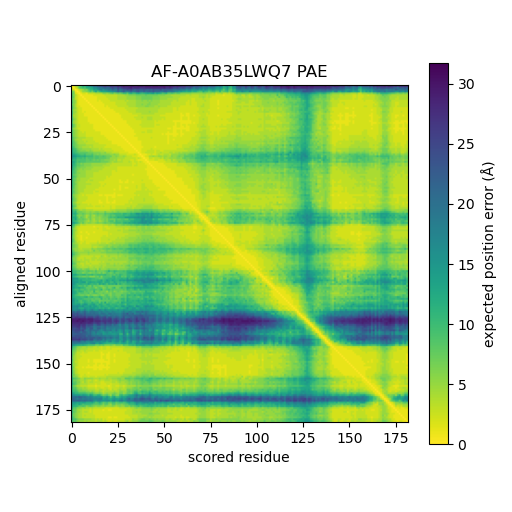11.385 -3.000 -1.971 1.00 91.44 180 LEU A O 1
ATOM 1484 N N . GLY A 1 181 ? -11.512 -4.977 -3.045 1.00 89.88 181 GLY A N 1
ATOM 1485 C CA . GLY A 1 181 ? -12.032 -4.460 -4.313 1.00 89.88 181 GLY A CA 1
ATOM 1486 C C . GLY A 1 181 ? -10.992 -3.709 -5.154 1.00 89.88 181 GLY A C 1
ATOM 1487 O O . GLY A 1 181 ? -11.338 -2.695 -5.763 1.00 89.88 181 GLY A O 1
ATOM 1488 N N . LEU A 1 182 ? -9.730 -4.161 -5.142 1.00 89.31 182 LEU A N 1
ATOM 1489 C CA . LEU A 1 182 ? -8.569 -3.500 -5.767 1.00 89.31 182 LEU A CA 1
ATOM 1490 C C . LEU A 1 182 ? -8.064 -4.187 -7.046 1.00 89.31 182 LEU A C 1
ATOM 1492 O O . LEU A 1 182 ? -8.087 -5.431 -7.122 1.00 89.31 182 LEU A O 1
#

Secondary structure (DSSP, 8-state):
--HHHHHHHHHHHHHHHHHHHHHHHHHHHHHHHHHHHGGGS-HHHHHHHHHHHHHHHHHHHHHHHHTT---TTS--HHHHHHHHHTT---HHHHHHHHHHHHHHIIIIIHHHHHHHHHHHHHHHSS---S---S-SS-HHHHHHHHHHHHHHHHHHHTSPPP-EEE-SSS--EEEHHHHTT-

Nearest PDB structures (foldseek):
  8uao-assembly1_B  TM=3.998E-01  e=2.005E+00  synthetic construct
  6uw9-assembly1_A  TM=2.834E-01  e=6.759E+00  Homo sapiens

InterPro domains:
  IPR040704 HEPN, AbiU2-like [PF18734] (51-127)

pLDDT: mean 81.46, std 13.27, range [39.28, 95.25]

Sequence (182 aa):
MNTNDLQERSNLMRQYLADLLLCIYTFNYKKNKFCENFGKMGYEETVLEKVALNTLLDSIHLRLANLADRDPRVYSLPQLREAAEKTITDTEILEKIEATIQGLYNTHLKSLNTKARNAYIAHINESFERIWSLWKDDEHEMLTTTKAVLDYFDLLTQTPNTYPAKFGSDNVEFDLREKLGL

Solvent-accessible surface area (backbone atoms only — not comparable to full-atom values): 10504 Å² total; per-residue (Å²): 133,70,66,65,58,39,52,52,46,50,55,54,44,50,52,54,50,42,52,48,47,51,50,53,51,51,45,54,52,52,49,51,54,46,68,76,39,55,95,78,51,52,74,69,57,49,51,53,53,51,48,53,51,25,54,47,54,42,51,52,52,52,53,55,20,42,32,62,40,82,56,91,90,52,74,22,54,61,63,48,44,64,38,29,63,78,69,59,81,56,63,72,58,53,52,48,51,57,54,49,49,56,51,47,36,69,69,42,29,51,52,44,34,52,50,51,52,52,46,52,58,55,58,76,74,55,88,88,85,78,97,70,46,87,67,80,89,53,75,74,54,50,61,55,45,50,36,53,51,51,56,49,49,23,60,62,66,76,42,90,79,84,38,74,48,72,63,81,90,79,73,52,68,45,42,48,45,65,77,70,75,90

Radius of gyration: 18.45 Å; Cα contacts (8 Å, |Δi|>4): 147; chains: 1; bounding box: 46×44×53 Å